Protein AF-A0A8H9CHM5-F1 (afdb_monomer)

InterPro domains:
  IPR001343 RTX calcium-binding nonapeptide repeat [PF00353] (275-309)
  IPR005046 Protein of unknown function DUF285 [PF03382] (91-195)
  IPR011049 Serralysin-like metalloprotease, C-terminal [G3DSA:2.150.10.10] (163-311)
  IPR011049 Serralysin-like metalloprotease, C-terminal [SSF51120] (199-310)
  IPR011889 Bacterial surface protein 26-residue repeat [TIGR02167] (114-135)
  IPR011889 Bacterial surface protein 26-residue repeat [TIGR02167] (142-159)
  IPR044048 Bacterial Ig-like domain 12 [PF19078] (7-71)

Solvent-accessible surface area (backbone atoms only — not comparable to full-atom values): 16077 Å² total; per-residue (Å²): 114,43,51,28,89,86,42,66,57,74,90,39,49,52,60,44,49,34,43,75,44,86,88,38,71,41,77,77,50,62,74,40,71,45,71,44,71,47,64,61,70,82,54,103,68,67,69,66,44,44,35,30,55,51,61,41,33,28,28,74,89,64,54,55,42,83,57,66,45,66,53,88,36,68,43,44,54,44,29,74,74,44,63,39,66,83,65,92,82,67,87,66,82,74,83,62,58,85,54,78,39,60,48,24,38,30,36,27,31,23,32,38,56,19,70,46,66,46,81,61,61,57,41,80,42,44,39,61,48,22,31,31,35,31,23,20,35,18,48,12,37,48,51,78,62,64,59,65,77,39,47,39,46,50,25,30,31,34,34,23,19,35,18,42,18,63,40,56,65,64,55,56,26,79,44,40,49,41,41,37,51,34,26,39,41,17,33,36,76,19,93,39,54,44,38,70,29,43,34,44,22,38,46,24,65,53,46,82,44,59,89,82,65,42,82,46,74,50,62,59,26,32,33,20,42,56,38,30,30,56,57,65,33,54,47,50,36,32,75,76,28,52,34,47,74,50,69,68,50,78,69,50,80,44,20,52,71,52,42,79,44,62,44,76,50,74,50,67,76,62,65,38,32,40,33,26,49,20,30,50,21,36,39,32,38,22,61,28,52,23,38,42,34,40,64,50,62,71,53,44,78,41,52,80,34,62,70,58,45,75,109

Sequence (311 aa):
KAIKDGSFTVADIDIINGTINAGSLTKINETQYTIKVTPNLGGKHSNVAITVAAGAFADIVGNVNTVLAKNETRINRLGELFDLYWDKYQYDNTDITMWDVSHVTDASHAFHNSNRSLEQDIGSWDVSNVTNMSSMFKRSYFTNIDLSSWQVGKVTNMFEMFDWVTMINQNFGSWDISSLTNASGMFVRTNSMSTANMDNTLRGWAKLDTTAGETAIQSNVEWGIEDYSDATARQYLIDTYNWTISDSNFDGSKTIQGTAISNTFATTGTKTTLHGLGGNDTLIGGTTDDILVGGAGNDTLIGEGGRDTFD

Secondary structure (DSSP, 8-state):
-PBPTTS--GGGEEEESEEEPTT--EEEETTEEE--EEESS-SS----EEEE-TTS-BBTTSPBP-S-EE--EE-TTHHHHTT-S--TT-------TT---TTEEE-TTTTTT--S-B-S--TT---TT--B-TTTTTT--B-----TT---TT--B-TTTTTT-SS-----TTS--TT--EETTTTTT-----HHHHHHHHHHHTS--TTTT---PPSS-EEE---BS-HHHHHHHHHHH--EEE-S-B--SSEEEEESS--EEE--SS--EEEEEBSS-EEE--SS--EEE--BS--EEE--SSS-EE-

Structure (mmCIF, N/CA/C/O backbone):
data_AF-A0A8H9CHM5-F1
#
_entry.id   AF-A0A8H9CHM5-F1
#
loop_
_atom_site.group_PDB
_atom_site.id
_atom_site.type_symbol
_atom_site.label_atom_id
_atom_site.label_alt_id
_atom_site.label_comp_id
_atom_site.label_asym_id
_atom_site.label_entity_id
_atom_site.label_seq_id
_atom_site.pdbx_PDB_ins_code
_atom_site.Cartn_x
_atom_site.Cartn_y
_atom_site.Cartn_z
_atom_site.occupancy
_atom_site.B_iso_or_equiv
_atom_site.auth_seq_id
_atom_site.auth_comp_id
_atom_site.auth_asym_id
_atom_site.auth_atom_id
_atom_site.pdbx_PDB_model_num
ATOM 1 N N . LYS A 1 1 ? 9.507 -21.252 -25.996 1.00 78.69 1 LYS A N 1
ATOM 2 C CA . LYS A 1 1 ? 9.631 -22.176 -27.154 1.00 78.69 1 LYS A CA 1
ATOM 3 C C . LYS A 1 1 ? 10.702 -21.635 -28.088 1.00 78.69 1 LYS A C 1
ATOM 5 O O . LYS A 1 1 ? 10.957 -20.440 -28.012 1.00 78.69 1 LYS A O 1
ATOM 10 N N . ALA A 1 2 ? 11.316 -22.486 -28.913 1.00 84.50 2 ALA A N 1
ATOM 11 C CA . ALA A 1 2 ? 12.286 -22.046 -29.911 1.00 84.50 2 ALA A CA 1
ATOM 12 C C . ALA A 1 2 ? 11.675 -20.958 -30.807 1.00 84.50 2 ALA A C 1
ATOM 14 O O . ALA A 1 2 ? 10.595 -21.186 -31.360 1.00 84.50 2 ALA A O 1
ATOM 15 N N . ILE A 1 3 ? 12.325 -19.796 -30.908 1.00 85.19 3 ILE A N 1
ATOM 16 C CA . ILE A 1 3 ? 11.881 -18.710 -31.790 1.00 85.19 3 ILE A CA 1
ATOM 17 C C . ILE A 1 3 ? 12.170 -19.112 -33.235 1.00 85.19 3 ILE A C 1
ATOM 19 O O . ILE A 1 3 ? 13.237 -19.646 -33.543 1.00 85.19 3 ILE A O 1
ATOM 23 N N . LYS A 1 4 ? 11.211 -18.862 -34.123 1.00 85.38 4 LYS A N 1
ATOM 24 C CA . LYS A 1 4 ? 11.373 -19.063 -35.558 1.00 85.38 4 LYS A CA 1
ATOM 25 C C . LYS A 1 4 ? 12.490 -18.156 -36.068 1.00 85.38 4 LYS A C 1
ATOM 27 O O . LYS A 1 4 ? 12.433 -16.939 -35.902 1.00 85.38 4 LYS A O 1
ATOM 32 N N . ASP A 1 5 ? 13.504 -18.745 -36.696 1.00 78.06 5 ASP A N 1
ATOM 33 C CA . ASP A 1 5 ? 14.652 -17.982 -37.185 1.00 78.06 5 ASP A CA 1
ATOM 34 C C . ASP A 1 5 ? 14.207 -16.813 -38.082 1.00 78.06 5 ASP A C 1
ATOM 36 O O . ASP A 1 5 ? 13.440 -16.986 -39.031 1.00 78.06 5 ASP A O 1
ATOM 40 N N . GLY A 1 6 ? 14.673 -15.608 -37.733 1.00 75.38 6 GLY A N 1
ATOM 41 C CA . GLY A 1 6 ? 14.363 -14.353 -38.422 1.00 75.38 6 GLY A CA 1
ATOM 42 C C . GLY A 1 6 ? 13.107 -13.613 -37.948 1.00 75.38 6 GLY A C 1
ATOM 43 O O . GLY A 1 6 ? 12.923 -12.473 -38.360 1.00 75.38 6 GLY A O 1
ATOM 44 N N . SER A 1 7 ? 12.265 -14.194 -37.081 1.00 83.81 7 SER A N 1
ATOM 45 C CA . SER A 1 7 ? 11.049 -13.516 -36.596 1.00 83.81 7 SER A CA 1
ATOM 46 C C . SER A 1 7 ? 11.266 -12.605 -35.386 1.00 83.81 7 SER A C 1
ATOM 48 O O . SER A 1 7 ? 10.287 -12.092 -34.876 1.00 83.81 7 SER A O 1
ATOM 50 N N . PHE A 1 8 ? 12.485 -12.499 -34.854 1.00 89.50 8 PHE A N 1
ATOM 51 C CA . PHE A 1 8 ? 12.792 -11.657 -33.696 1.00 89.50 8 PHE A CA 1
ATOM 52 C C . PHE A 1 8 ? 14.065 -10.862 -33.963 1.00 89.50 8 PHE A C 1
ATOM 54 O O . PHE A 1 8 ? 15.117 -11.426 -34.283 1.00 89.50 8 PHE A O 1
ATOM 61 N N . THR A 1 9 ? 13.954 -9.549 -33.849 1.00 89.44 9 THR A N 1
ATOM 62 C CA . THR A 1 9 ? 14.957 -8.558 -34.214 1.00 89.44 9 THR A CA 1
ATOM 63 C C . THR A 1 9 ? 15.026 -7.462 -33.154 1.00 89.44 9 THR A C 1
ATOM 65 O O . THR A 1 9 ? 14.242 -7.416 -32.213 1.00 89.44 9 THR A O 1
ATOM 68 N N . VAL A 1 10 ? 15.977 -6.538 -33.302 1.00 89.88 10 VAL A N 1
ATOM 69 C CA . VAL A 1 10 ? 16.086 -5.383 -32.400 1.00 89.88 10 VAL A CA 1
ATOM 70 C C . VAL A 1 10 ? 14.873 -4.449 -32.479 1.00 89.88 10 VAL A C 1
ATOM 72 O O . VAL A 1 10 ? 14.586 -3.767 -31.506 1.00 89.88 10 VAL A O 1
ATOM 75 N N . ALA A 1 11 ? 14.158 -4.431 -33.611 1.00 89.44 11 ALA A N 1
ATOM 76 C CA . ALA A 1 11 ? 12.957 -3.614 -33.787 1.00 89.44 11 ALA A CA 1
ATOM 77 C C . ALA A 1 11 ? 11.769 -4.118 -32.951 1.00 89.44 11 ALA A C 1
ATOM 79 O O . ALA A 1 11 ? 10.796 -3.395 -32.781 1.00 89.44 11 ALA A O 1
ATOM 80 N N . ASP A 1 12 ? 11.872 -5.338 -32.424 1.00 90.75 12 ASP A N 1
ATOM 81 C CA . ASP A 1 12 ? 10.857 -5.973 -31.589 1.00 90.75 12 ASP A CA 1
ATOM 82 C C . ASP A 1 12 ? 11.094 -5.727 -30.086 1.00 90.75 12 ASP A C 1
ATOM 84 O O . ASP A 1 12 ? 10.405 -6.305 -29.242 1.00 90.75 12 ASP A O 1
ATOM 88 N N . ILE A 1 13 ? 12.104 -4.915 -29.747 1.00 92.12 13 ILE A N 1
ATOM 89 C CA . ILE A 1 13 ? 12.517 -4.605 -28.379 1.00 92.12 13 ILE A CA 1
ATOM 90 C C . ILE A 1 13 ? 12.395 -3.098 -28.149 1.00 92.12 13 ILE A C 1
ATOM 92 O O . ILE A 1 13 ? 13.173 -2.317 -28.700 1.00 92.12 13 ILE A O 1
ATOM 96 N N . ASP A 1 14 ? 11.489 -2.704 -27.260 1.00 90.50 14 ASP A N 1
ATOM 97 C CA . ASP A 1 14 ? 11.389 -1.325 -26.791 1.00 90.50 14 ASP A CA 1
ATOM 98 C C . ASP A 1 14 ? 12.248 -1.130 -25.539 1.00 90.50 14 ASP A C 1
ATOM 100 O O . ASP A 1 14 ? 12.283 -1.986 -24.646 1.00 90.50 14 ASP A O 1
ATOM 104 N N . ILE A 1 15 ? 12.928 0.016 -25.465 1.00 88.69 15 ILE A N 1
ATOM 105 C CA . ILE A 1 15 ? 13.744 0.414 -24.317 1.00 88.69 15 ILE A CA 1
ATOM 106 C C . ILE A 1 15 ? 13.317 1.794 -23.830 1.00 88.69 15 ILE A C 1
ATOM 108 O O . ILE A 1 15 ? 13.288 2.749 -24.606 1.00 88.69 15 ILE A O 1
ATOM 112 N N . ILE A 1 16 ? 13.082 1.913 -22.526 1.00 85.81 16 ILE A N 1
ATOM 113 C CA . ILE A 1 16 ? 12.948 3.195 -21.829 1.00 85.81 16 ILE A CA 1
ATOM 114 C C . ILE A 1 16 ? 14.211 3.419 -20.990 1.00 85.81 16 ILE A C 1
ATOM 116 O O . ILE A 1 16 ? 14.789 2.478 -20.440 1.00 85.81 16 ILE A O 1
ATOM 120 N N . ASN A 1 17 ? 14.664 4.676 -20.921 1.00 81.00 17 ASN A N 1
ATOM 121 C CA . ASN A 1 17 ? 15.856 5.107 -20.179 1.00 81.00 17 ASN A CA 1
ATOM 122 C C . ASN A 1 17 ? 17.165 4.410 -20.595 1.00 81.00 17 ASN A C 1
ATOM 124 O O . ASN A 1 17 ? 18.134 4.375 -19.836 1.00 81.00 17 ASN A O 1
ATOM 128 N N . GLY A 1 18 ? 17.245 3.919 -21.834 1.00 86.56 18 GLY A N 1
ATOM 129 C CA . GLY A 1 18 ? 18.452 3.318 -22.392 1.00 86.56 18 GLY A CA 1
ATOM 130 C C . GLY A 1 18 ? 18.433 3.208 -23.914 1.00 86.56 18 GLY A C 1
ATOM 131 O O . GLY A 1 18 ? 17.422 3.450 -24.567 1.00 86.56 18 GLY A O 1
ATOM 132 N N . THR A 1 19 ? 19.575 2.832 -24.477 1.00 90.31 19 THR A N 1
ATOM 133 C CA . THR A 1 19 ? 19.770 2.595 -25.909 1.00 90.31 19 THR A CA 1
ATOM 134 C C . THR A 1 19 ? 20.376 1.216 -26.120 1.00 90.31 19 THR A C 1
ATOM 136 O O . THR A 1 19 ? 21.375 0.869 -25.484 1.00 90.31 19 THR A O 1
ATOM 139 N N . ILE A 1 20 ? 19.808 0.421 -27.029 1.00 92.75 20 ILE A N 1
ATOM 140 C CA . ILE A 1 20 ? 20.407 -0.861 -27.421 1.00 92.75 20 ILE A CA 1
ATOM 141 C C . ILE A 1 20 ? 21.714 -0.587 -28.166 1.00 92.75 20 ILE A C 1
ATOM 143 O O . ILE A 1 20 ? 21.739 0.124 -29.170 1.00 92.75 20 ILE A O 1
ATOM 147 N N . ASN A 1 21 ? 22.807 -1.191 -27.708 1.00 93.44 21 ASN A N 1
ATOM 148 C CA . ASN A 1 21 ? 24.096 -1.085 -28.378 1.00 93.44 21 ASN A CA 1
ATOM 149 C C . ASN A 1 21 ? 24.009 -1.787 -29.736 1.00 93.44 21 ASN A C 1
ATOM 151 O O . ASN A 1 21 ? 23.653 -2.970 -29.810 1.00 93.44 21 ASN A O 1
ATOM 155 N N . ALA A 1 22 ? 24.344 -1.068 -30.806 1.00 93.19 22 ALA A N 1
ATOM 156 C CA . ALA A 1 22 ? 24.264 -1.584 -32.168 1.00 93.19 22 ALA A CA 1
ATOM 157 C C . ALA A 1 22 ? 25.031 -2.913 -32.314 1.00 93.19 22 ALA A C 1
ATOM 159 O O . ALA A 1 22 ? 26.157 -3.053 -31.835 1.00 93.19 22 ALA A O 1
ATOM 160 N N . GLY A 1 23 ? 24.399 -3.904 -32.951 1.00 92.44 23 GLY A N 1
ATOM 161 C CA . GLY A 1 23 ? 24.979 -5.237 -33.159 1.00 92.44 23 GLY A CA 1
ATOM 162 C C . GLY A 1 23 ? 25.105 -6.108 -31.901 1.00 92.44 23 GLY A C 1
ATOM 163 O O . GLY A 1 23 ? 25.714 -7.169 -31.970 1.00 92.44 23 GLY A O 1
ATOM 164 N N . SER A 1 24 ? 24.552 -5.695 -30.753 1.00 94.75 24 SER A N 1
ATOM 165 C CA . SER A 1 24 ? 24.666 -6.466 -29.505 1.00 94.75 24 SER A CA 1
ATOM 166 C C . SER A 1 24 ? 23.674 -7.624 -29.371 1.00 94.75 24 SER A C 1
ATOM 168 O O . SER A 1 24 ? 23.881 -8.489 -28.517 1.00 94.75 24 SER A O 1
ATOM 170 N N . LEU A 1 25 ? 22.624 -7.662 -30.201 1.00 93.56 25 LEU A N 1
ATOM 171 C CA . LEU A 1 25 ? 21.650 -8.750 -30.207 1.00 93.56 25 LEU A CA 1
ATOM 172 C C . LEU A 1 25 ? 22.328 -10.057 -30.630 1.00 93.56 25 LEU A C 1
ATOM 174 O O . LEU A 1 25 ? 22.701 -10.236 -31.786 1.00 93.56 25 LEU A O 1
ATOM 178 N N . THR A 1 26 ? 22.466 -10.974 -29.680 1.00 92.56 26 THR A N 1
ATOM 179 C CA . THR A 1 26 ? 23.094 -12.283 -29.872 1.00 92.56 26 THR A CA 1
ATOM 180 C C . THR A 1 26 ? 22.102 -13.382 -29.520 1.00 92.56 26 THR A C 1
ATOM 182 O O . THR A 1 26 ? 21.553 -13.387 -28.419 1.00 92.56 26 THR A O 1
ATOM 185 N N . LYS A 1 27 ? 21.891 -14.339 -30.431 1.00 91.00 27 LYS A N 1
ATOM 186 C CA . LYS A 1 27 ? 21.184 -15.593 -30.129 1.00 91.00 27 LYS A CA 1
ATOM 187 C C . LYS A 1 27 ? 22.138 -16.508 -29.356 1.00 91.00 27 LYS A C 1
ATOM 189 O O . LYS A 1 27 ? 23.132 -16.956 -29.920 1.00 91.00 27 LYS A O 1
ATOM 194 N N . ILE A 1 28 ? 21.851 -16.775 -28.083 1.00 91.31 28 ILE A N 1
ATOM 195 C CA . ILE A 1 28 ? 22.635 -17.709 -27.255 1.00 91.31 28 ILE A CA 1
ATOM 196 C C . ILE A 1 28 ? 22.233 -19.150 -27.574 1.00 91.31 28 ILE A C 1
ATOM 198 O O . ILE A 1 28 ? 23.079 -20.024 -27.733 1.00 91.31 28 ILE A O 1
ATOM 202 N N . ASN A 1 29 ? 20.926 -19.388 -27.682 1.00 88.56 29 ASN A N 1
ATOM 203 C CA . ASN A 1 29 ? 20.327 -20.646 -28.115 1.00 88.56 29 ASN A CA 1
ATOM 204 C C . ASN A 1 29 ? 18.921 -20.373 -28.681 1.00 88.56 29 ASN A C 1
ATOM 206 O O . ASN A 1 29 ? 18.499 -19.225 -28.794 1.00 88.56 29 ASN A O 1
ATOM 210 N N . GLU A 1 30 ? 18.176 -21.416 -29.043 1.00 82.88 30 GLU A N 1
ATOM 211 C CA . GLU A 1 30 ? 16.836 -21.296 -29.641 1.00 82.88 30 GLU A CA 1
ATOM 212 C C . GLU A 1 30 ? 15.803 -20.557 -28.773 1.00 82.88 30 GLU A C 1
ATOM 214 O O . GLU A 1 30 ? 14.813 -20.047 -29.292 1.00 82.88 30 GLU A O 1
ATOM 219 N N . THR A 1 31 ? 16.026 -20.484 -27.462 1.00 84.38 31 THR A N 1
ATOM 220 C CA . THR A 1 31 ? 15.095 -19.904 -26.483 1.00 84.38 31 THR A CA 1
ATOM 221 C C . THR A 1 31 ? 15.632 -18.667 -25.772 1.00 84.38 31 THR A C 1
ATOM 223 O O . THR A 1 31 ? 14.907 -18.069 -24.982 1.00 84.38 31 THR A O 1
ATOM 226 N N . GLN A 1 32 ? 16.881 -18.277 -26.033 1.00 88.31 32 GLN A N 1
ATOM 227 C CA . GLN A 1 32 ? 17.556 -17.224 -25.288 1.00 88.31 32 GLN A CA 1
ATOM 228 C C . GLN A 1 32 ? 18.339 -16.304 -26.219 1.00 88.31 32 GLN A C 1
ATOM 230 O O . GLN A 1 32 ? 19.212 -16.736 -26.975 1.00 88.31 32 GLN A O 1
ATOM 235 N N . TYR A 1 33 ? 18.048 -15.015 -26.095 1.00 90.00 33 TYR A N 1
ATOM 236 C CA . TYR A 1 33 ? 18.717 -13.925 -26.788 1.00 90.00 33 TYR A CA 1
ATOM 237 C C . TYR A 1 33 ? 19.260 -12.954 -25.743 1.00 90.00 33 TYR A C 1
ATOM 239 O O . TYR A 1 33 ? 18.692 -12.810 -24.661 1.00 90.00 33 TYR A O 1
ATOM 247 N N . THR A 1 34 ? 20.364 -12.290 -26.057 1.00 92.06 34 THR A N 1
ATOM 248 C CA . THR A 1 34 ? 20.962 -11.258 -25.205 1.00 92.06 34 THR A CA 1
ATOM 249 C C . THR A 1 34 ? 21.155 -9.986 -26.003 1.00 92.06 34 THR A C 1
ATOM 251 O O . THR A 1 34 ? 21.543 -10.057 -27.166 1.00 92.06 34 THR A O 1
ATOM 254 N N . ILE A 1 35 ? 20.964 -8.838 -25.363 1.00 93.12 35 ILE A N 1
ATOM 255 C CA . ILE A 1 35 ? 21.329 -7.515 -25.876 1.00 93.12 35 ILE A CA 1
ATOM 256 C C . ILE A 1 35 ? 22.249 -6.827 -24.868 1.00 93.12 35 ILE A C 1
ATOM 258 O O . ILE A 1 35 ? 22.264 -7.180 -23.689 1.00 93.12 35 ILE A O 1
ATOM 262 N N . LYS A 1 36 ? 23.005 -5.827 -25.317 1.00 91.69 36 LYS A N 1
ATOM 263 C CA . LYS A 1 36 ? 23.688 -4.882 -24.427 1.00 91.69 36 LYS A CA 1
ATOM 264 C C . LYS A 1 36 ? 22.960 -3.552 -24.517 1.00 91.69 36 LYS A C 1
ATOM 266 O O . LYS A 1 36 ? 22.745 -3.059 -25.621 1.00 91.69 36 LYS A O 1
ATOM 271 N N . VAL A 1 37 ? 22.609 -2.976 -23.375 1.00 88.94 37 VAL A N 1
ATOM 272 C CA . VAL A 1 37 ? 21.934 -1.678 -23.298 1.00 88.94 37 VAL A CA 1
ATOM 273 C C . VAL A 1 37 ? 22.834 -0.699 -22.563 1.00 88.94 37 VAL A C 1
ATOM 275 O O . VAL A 1 37 ? 23.425 -1.049 -21.542 1.00 88.94 37 VAL A O 1
ATOM 278 N N . THR A 1 38 ? 22.944 0.514 -23.094 1.00 87.31 38 THR A N 1
ATOM 279 C CA . THR A 1 38 ? 23.565 1.648 -22.407 1.00 87.31 38 THR A CA 1
ATOM 280 C C . THR A 1 38 ? 22.456 2.507 -21.805 1.00 87.31 38 THR A C 1
ATOM 282 O O . THR A 1 38 ? 21.594 2.951 -22.562 1.00 87.31 38 THR A O 1
ATOM 285 N N . PRO A 1 39 ? 22.422 2.738 -20.484 1.00 82.38 39 PRO A N 1
ATOM 286 C CA . PRO A 1 39 ? 21.427 3.621 -19.882 1.00 82.38 39 PRO A CA 1
ATOM 287 C C . PRO A 1 39 ? 21.593 5.084 -20.331 1.00 82.38 39 PRO A C 1
ATOM 289 O O . PRO A 1 39 ? 22.715 5.556 -20.505 1.00 82.38 39 PRO A O 1
ATOM 292 N N . ASN A 1 40 ? 20.480 5.804 -20.501 1.00 76.56 40 ASN A N 1
ATOM 293 C CA . ASN A 1 40 ? 20.445 7.160 -21.069 1.00 76.56 40 ASN A CA 1
ATOM 294 C C . ASN A 1 40 ? 20.256 8.278 -20.026 1.00 76.56 40 ASN A C 1
ATOM 296 O O . ASN A 1 40 ? 20.468 9.439 -20.363 1.00 76.56 40 ASN A O 1
ATOM 300 N N . LEU A 1 41 ? 19.892 7.969 -18.774 1.00 67.31 41 LEU A N 1
ATOM 301 C CA . LEU A 1 41 ? 19.676 8.979 -17.719 1.00 67.31 41 LEU A CA 1
ATOM 302 C C . LEU A 1 41 ? 20.971 9.501 -17.059 1.00 67.31 41 LEU A C 1
ATOM 304 O O . LEU A 1 41 ? 20.916 10.209 -16.060 1.00 67.31 41 LEU A O 1
ATOM 308 N N . GLY A 1 42 ? 22.143 9.217 -17.635 1.00 50.09 42 GLY A N 1
ATOM 309 C CA . GLY A 1 42 ? 23.361 10.020 -17.441 1.00 50.09 42 GLY A CA 1
ATOM 310 C C . GLY A 1 42 ? 24.020 10.023 -16.050 1.00 50.09 42 GLY A C 1
ATOM 311 O O . GLY A 1 42 ? 25.055 10.669 -15.898 1.00 50.09 42 GLY A O 1
ATOM 312 N N . GLY A 1 43 ? 23.485 9.314 -15.054 1.00 54.22 43 GLY A N 1
ATOM 313 C CA . GLY A 1 43 ? 24.111 9.118 -13.739 1.00 54.22 43 GLY A CA 1
ATOM 314 C C . GLY A 1 43 ? 24.919 7.817 -13.639 1.00 54.22 43 GLY A C 1
ATOM 315 O O . GLY A 1 43 ? 24.853 6.959 -14.518 1.00 54.22 43 GLY A O 1
ATOM 316 N N . LYS A 1 44 ? 25.647 7.616 -12.527 1.00 51.56 44 LYS A N 1
ATOM 317 C CA . LYS A 1 44 ? 26.255 6.306 -12.189 1.00 51.56 44 LYS A CA 1
ATOM 318 C C . LYS A 1 44 ? 25.204 5.200 -12.004 1.00 51.56 44 LYS A C 1
ATOM 320 O O . LYS A 1 44 ? 25.533 4.017 -12.085 1.00 51.56 44 LYS A O 1
ATOM 325 N N . HIS A 1 45 ? 23.949 5.589 -11.782 1.00 58.69 45 HIS A N 1
ATOM 326 C CA . HIS A 1 45 ? 22.821 4.710 -11.518 1.00 58.69 45 HIS A CA 1
ATOM 327 C C . HIS A 1 45 ? 21.660 5.105 -12.437 1.00 58.69 45 HIS A C 1
ATOM 329 O O . HIS A 1 45 ? 21.281 6.271 -12.522 1.00 58.69 45 HIS A O 1
ATOM 335 N N . SER A 1 46 ? 21.123 4.147 -13.183 1.00 65.81 46 SER A N 1
ATOM 336 C CA . SER A 1 46 ? 19.977 4.332 -14.075 1.00 65.81 46 SER A CA 1
ATOM 337 C C . SER A 1 46 ? 19.232 3.010 -14.164 1.00 65.81 46 SER A C 1
ATOM 339 O O . SER A 1 46 ? 19.862 1.955 -14.266 1.00 65.81 46 SER A O 1
ATOM 341 N N . ASN A 1 47 ? 17.906 3.055 -14.140 1.00 76.62 47 ASN A N 1
ATOM 342 C CA . ASN A 1 47 ? 17.080 1.903 -14.463 1.00 76.62 47 ASN A CA 1
ATOM 343 C C . ASN A 1 47 ? 16.798 1.873 -15.969 1.00 76.62 47 ASN A C 1
ATOM 345 O O . ASN A 1 47 ? 16.629 2.906 -16.610 1.00 76.62 47 ASN A O 1
ATOM 349 N N . VAL A 1 48 ? 16.774 0.671 -16.535 1.00 80.75 48 VAL A N 1
ATOM 350 C CA . VAL A 1 48 ? 16.420 0.434 -17.934 1.00 80.75 48 VAL A CA 1
ATOM 351 C C . VAL A 1 48 ? 15.216 -0.486 -17.927 1.00 80.75 48 VAL A C 1
ATOM 353 O O . VAL A 1 48 ? 15.281 -1.589 -17.380 1.00 80.75 48 VAL A O 1
ATOM 356 N N . ALA A 1 49 ? 14.140 -0.041 -18.556 1.00 84.06 49 ALA A N 1
ATOM 357 C CA . ALA A 1 49 ? 12.996 -0.885 -18.832 1.00 84.06 49 ALA A CA 1
ATOM 358 C C . ALA A 1 49 ? 13.124 -1.444 -20.249 1.00 84.06 49 ALA A C 1
ATOM 360 O O . ALA A 1 49 ? 13.390 -0.713 -21.202 1.00 84.06 49 ALA A O 1
ATOM 361 N N . ILE A 1 50 ? 12.983 -2.760 -20.361 1.00 87.88 50 ILE A N 1
ATOM 362 C CA . ILE A 1 50 ? 13.091 -3.527 -21.598 1.00 87.88 50 ILE A CA 1
ATOM 363 C C . ILE A 1 50 ? 11.764 -4.236 -21.792 1.00 87.88 50 ILE A C 1
ATOM 365 O O . ILE A 1 50 ? 11.337 -5.001 -20.920 1.00 87.88 50 ILE A O 1
ATOM 369 N N . THR A 1 51 ? 11.130 -4.022 -22.939 1.00 90.25 51 THR A N 1
ATOM 370 C CA . THR A 1 51 ? 9.896 -4.727 -23.278 1.00 90.25 51 THR A CA 1
ATOM 371 C C . THR A 1 51 ? 9.956 -5.361 -24.653 1.00 90.25 51 THR A C 1
ATOM 373 O O . THR A 1 51 ? 10.691 -4.921 -25.532 1.00 90.25 51 THR A O 1
ATOM 376 N N . VAL A 1 52 ? 9.185 -6.432 -24.812 1.00 90.69 52 VAL A N 1
ATOM 377 C CA . VAL A 1 52 ? 8.929 -7.087 -26.092 1.00 90.69 52 VAL A CA 1
ATOM 378 C C . VAL A 1 52 ? 7.420 -7.171 -26.249 1.00 90.69 52 VAL A C 1
ATOM 380 O O . VAL A 1 52 ? 6.746 -7.830 -25.450 1.00 90.69 52 VAL A O 1
ATOM 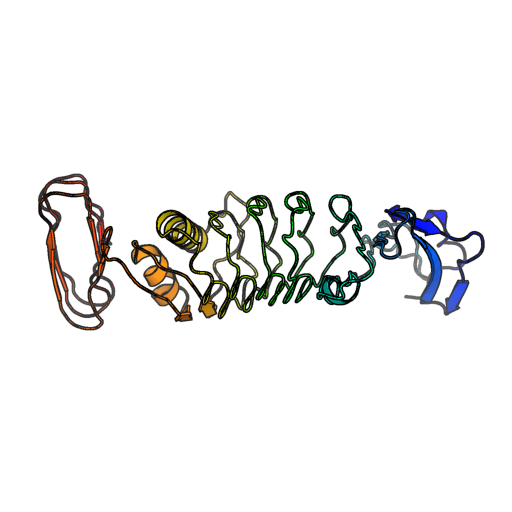383 N N . ALA A 1 53 ? 6.885 -6.477 -27.251 1.00 89.88 53 ALA A N 1
ATOM 384 C CA . ALA A 1 53 ? 5.449 -6.382 -27.480 1.00 89.88 53 ALA A CA 1
ATOM 385 C C . ALA A 1 53 ? 4.813 -7.754 -27.772 1.00 89.88 53 ALA A C 1
ATOM 387 O O . ALA A 1 53 ? 5.456 -8.676 -28.278 1.00 89.88 53 ALA A O 1
ATOM 388 N N . ALA A 1 54 ? 3.520 -7.902 -27.478 1.00 90.31 54 ALA A N 1
ATOM 389 C CA . ALA A 1 54 ? 2.765 -9.062 -27.946 1.00 90.31 54 ALA A CA 1
ATOM 390 C C . ALA A 1 54 ? 2.768 -9.105 -29.487 1.00 90.31 54 ALA A C 1
ATOM 392 O O . ALA A 1 54 ? 2.624 -8.075 -30.140 1.00 90.31 54 ALA A O 1
ATOM 393 N N . GLY A 1 55 ? 2.933 -10.291 -30.072 1.00 90.50 55 GLY A N 1
ATOM 394 C CA . GLY A 1 55 ? 3.015 -10.488 -31.521 1.00 90.50 55 GLY A CA 1
ATOM 395 C C . GLY A 1 55 ? 4.387 -10.206 -32.142 1.00 90.50 55 GLY A C 1
ATOM 396 O O . GLY A 1 55 ? 4.537 -10.398 -33.345 1.00 90.50 55 GLY A O 1
ATOM 397 N N . ALA A 1 56 ? 5.374 -9.796 -31.342 1.00 90.81 56 ALA A N 1
ATOM 398 C CA . ALA A 1 56 ? 6.747 -9.516 -31.756 1.00 90.81 56 ALA A CA 1
ATOM 399 C C . ALA A 1 56 ? 7.463 -10.698 -32.426 1.0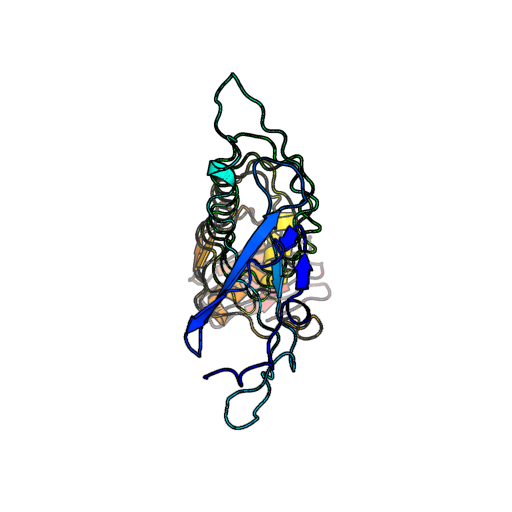0 90.81 56 ALA A C 1
ATOM 401 O O . ALA A 1 56 ? 8.293 -10.497 -33.301 1.00 90.81 56 ALA A O 1
ATOM 402 N N . PHE A 1 57 ? 7.188 -11.936 -32.011 1.00 89.50 57 PHE A N 1
ATOM 403 C CA . PHE A 1 57 ? 7.852 -13.113 -32.567 1.00 89.50 57 PHE A CA 1
ATOM 404 C C . PHE A 1 57 ? 6.954 -14.349 -32.551 1.00 89.50 57 PHE A C 1
ATOM 406 O O . PHE A 1 57 ? 5.983 -14.429 -31.799 1.00 89.50 57 PHE A O 1
ATOM 413 N N . ALA A 1 58 ? 7.307 -15.348 -33.364 1.00 90.88 58 ALA A N 1
ATOM 414 C CA . ALA A 1 58 ? 6.624 -16.637 -33.409 1.00 90.88 58 ALA A CA 1
ATOM 415 C C . ALA A 1 58 ? 7.554 -17.789 -33.013 1.00 90.88 58 ALA A C 1
ATOM 417 O O . ALA A 1 58 ? 8.761 -17.743 -33.247 1.00 90.88 58 ALA A O 1
ATOM 418 N N . ASP A 1 59 ? 6.990 -18.848 -32.432 1.00 91.31 59 ASP A N 1
ATOM 419 C CA . ASP A 1 59 ? 7.700 -20.111 -32.245 1.00 91.31 59 ASP A CA 1
ATOM 420 C C . ASP A 1 59 ? 7.906 -20.856 -33.581 1.00 91.31 59 ASP A C 1
ATOM 422 O O . ASP A 1 59 ? 7.324 -20.501 -34.610 1.00 91.31 59 ASP A O 1
ATOM 426 N N . ILE A 1 60 ? 8.717 -21.919 -33.578 1.00 89.75 60 ILE A N 1
ATOM 427 C CA . ILE A 1 60 ? 9.004 -22.727 -34.782 1.00 89.75 60 ILE A CA 1
ATOM 428 C C . ILE A 1 60 ? 7.750 -23.339 -35.444 1.00 89.75 60 ILE A C 1
ATOM 430 O O . ILE A 1 60 ? 7.784 -23.689 -36.622 1.00 89.75 60 ILE A O 1
ATOM 434 N N . VAL A 1 61 ? 6.640 -23.445 -34.707 1.00 91.94 61 VAL A N 1
ATOM 435 C CA . VAL A 1 61 ? 5.345 -23.970 -35.175 1.00 91.94 61 VAL A CA 1
ATOM 436 C C . VAL A 1 61 ? 4.438 -22.839 -35.698 1.00 91.94 61 VAL A C 1
ATOM 438 O O . VAL A 1 61 ? 3.404 -23.106 -36.303 1.00 91.94 61 VAL A O 1
ATOM 441 N N . GLY A 1 62 ? 4.835 -21.575 -35.534 1.00 89.12 62 GLY A N 1
ATOM 442 C CA . GLY A 1 62 ? 4.112 -20.393 -36.002 1.00 89.12 62 GLY A CA 1
ATOM 443 C C . GLY A 1 62 ? 3.199 -19.743 -34.961 1.00 89.12 62 GLY A C 1
ATOM 444 O O . GLY A 1 62 ? 2.448 -18.838 -35.318 1.00 89.12 62 GLY A O 1
ATOM 445 N N . ASN A 1 63 ? 3.249 -20.155 -33.690 1.00 91.44 63 ASN A N 1
ATOM 446 C CA . ASN A 1 63 ? 2.469 -19.495 -32.640 1.00 91.44 63 ASN A CA 1
ATOM 447 C C . ASN A 1 63 ? 3.169 -18.209 -32.203 1.00 91.44 63 ASN A C 1
ATOM 449 O O . ASN A 1 63 ? 4.321 -18.256 -31.772 1.00 91.44 63 ASN A O 1
ATOM 453 N N . VAL A 1 64 ? 2.467 -17.082 -32.271 1.00 91.44 64 VAL A N 1
ATOM 454 C CA . VAL A 1 64 ? 2.983 -15.783 -31.824 1.00 91.44 64 VAL A CA 1
ATOM 455 C C . VAL A 1 64 ? 3.036 -15.683 -30.299 1.00 91.44 64 VAL A C 1
ATOM 457 O O . VAL A 1 64 ? 2.226 -16.301 -29.604 1.00 91.44 64 VAL A O 1
ATOM 460 N N . ASN A 1 65 ? 3.963 -14.890 -29.758 1.00 91.38 65 ASN A N 1
ATOM 461 C CA . ASN A 1 65 ? 3.914 -14.524 -28.346 1.00 91.38 65 ASN A CA 1
ATOM 462 C C . ASN A 1 65 ? 2.656 -13.685 -28.086 1.00 91.38 65 ASN A C 1
ATOM 464 O O . ASN A 1 65 ? 2.423 -12.671 -28.734 1.00 91.38 65 ASN A O 1
ATOM 468 N N . THR A 1 66 ? 1.818 -14.103 -27.146 1.00 90.56 66 THR A N 1
ATOM 469 C CA . THR A 1 66 ? 0.512 -13.462 -26.913 1.00 90.56 66 THR A CA 1
ATOM 470 C C . THR A 1 66 ? 0.531 -12.436 -25.787 1.00 90.56 66 THR A C 1
ATOM 472 O O . THR A 1 66 ? -0.463 -11.752 -25.570 1.00 90.56 66 THR A O 1
ATOM 475 N N . VAL A 1 67 ? 1.641 -12.335 -25.056 1.00 87.56 67 VAL A N 1
ATOM 476 C CA . VAL A 1 67 ? 1.787 -11.462 -23.890 1.00 87.56 67 VAL A CA 1
ATOM 477 C C . VAL A 1 67 ? 3.000 -10.567 -24.100 1.00 87.56 67 VAL A C 1
ATOM 479 O O . VAL A 1 67 ? 4.028 -11.016 -24.617 1.00 87.56 67 VAL A O 1
ATOM 482 N N . LEU A 1 68 ? 2.861 -9.304 -23.700 1.00 86.94 68 LEU A N 1
ATOM 483 C CA . LEU A 1 68 ? 3.971 -8.368 -23.608 1.00 86.94 68 LEU A CA 1
ATOM 484 C C . LEU A 1 68 ? 4.943 -8.866 -22.529 1.00 86.94 68 LEU A C 1
ATOM 486 O O . LEU A 1 68 ? 4.548 -9.069 -21.381 1.00 86.94 68 LEU A O 1
ATOM 490 N N . ALA A 1 69 ? 6.205 -9.075 -22.894 1.00 86.69 69 ALA A N 1
ATOM 491 C CA . ALA A 1 69 ? 7.250 -9.450 -21.949 1.00 86.69 69 ALA A CA 1
ATOM 492 C C . ALA A 1 69 ? 7.972 -8.195 -21.451 1.00 86.69 69 ALA A C 1
ATOM 494 O O . ALA A 1 69 ? 8.243 -7.283 -22.229 1.00 86.69 69 ALA A O 1
ATOM 495 N N . LYS A 1 70 ? 8.289 -8.158 -20.157 1.00 85.06 70 LYS A N 1
ATOM 496 C CA . LYS A 1 70 ? 9.029 -7.079 -19.490 1.00 85.06 70 LYS A CA 1
ATOM 497 C C . LYS A 1 70 ? 10.257 -7.677 -18.809 1.00 85.06 70 LYS A C 1
ATOM 499 O O . LYS A 1 70 ? 10.202 -8.829 -18.377 1.00 85.06 70 LYS A O 1
ATOM 504 N N . ASN A 1 71 ? 11.344 -6.919 -18.686 1.00 84.75 71 ASN A N 1
ATOM 505 C CA . ASN A 1 71 ? 12.416 -7.307 -17.775 1.00 84.75 71 ASN A CA 1
ATOM 506 C C . ASN A 1 71 ? 11.925 -7.266 -16.326 1.00 84.75 71 ASN A C 1
ATOM 508 O O . ASN A 1 71 ? 11.194 -6.363 -15.927 1.00 84.75 71 ASN A O 1
ATOM 512 N N . GLU A 1 72 ? 12.377 -8.229 -15.532 1.00 81.56 72 GLU A N 1
ATOM 513 C CA . GLU A 1 72 ? 12.188 -8.184 -14.091 1.00 81.56 72 GLU A CA 1
ATOM 514 C C . GLU A 1 72 ? 13.214 -7.220 -13.492 1.00 81.56 72 GLU A C 1
ATOM 516 O O . GLU A 1 72 ? 14.424 -7.432 -13.612 1.00 81.56 72 GLU A O 1
ATOM 521 N N . THR A 1 73 ? 12.731 -6.138 -12.880 1.00 84.69 73 THR A N 1
ATOM 522 C CA . THR A 1 73 ? 13.585 -5.146 -12.218 1.00 84.69 73 THR A CA 1
ATOM 523 C C . THR A 1 73 ? 13.356 -5.187 -10.714 1.00 84.69 73 THR A C 1
ATOM 525 O O . THR A 1 73 ? 12.220 -5.230 -10.244 1.00 84.69 73 THR A O 1
ATOM 528 N N . ARG A 1 74 ? 14.446 -5.144 -9.946 1.00 89.25 74 ARG A N 1
ATOM 529 C CA . ARG A 1 74 ? 14.416 -5.017 -8.486 1.00 89.25 74 ARG A CA 1
ATOM 530 C C . ARG A 1 74 ? 15.200 -3.771 -8.104 1.00 89.25 74 ARG A C 1
ATOM 532 O O . ARG A 1 74 ? 16.328 -3.597 -8.561 1.00 89.25 74 ARG A O 1
ATOM 539 N N . ILE A 1 75 ? 14.614 -2.921 -7.270 1.00 88.50 75 ILE A N 1
ATOM 540 C CA . ILE A 1 75 ? 15.279 -1.732 -6.709 1.00 88.50 75 ILE A CA 1
ATOM 541 C C . ILE A 1 75 ? 15.632 -1.952 -5.237 1.00 88.50 75 ILE A C 1
ATOM 543 O O . ILE A 1 75 ? 15.852 -1.014 -4.482 1.00 88.50 75 ILE A O 1
ATOM 547 N N . ASN A 1 76 ? 15.732 -3.211 -4.815 1.00 88.69 76 ASN A N 1
ATOM 548 C CA . ASN A 1 76 ? 15.856 -3.575 -3.411 1.00 88.69 76 ASN A CA 1
ATOM 549 C C . ASN A 1 76 ? 17.224 -3.289 -2.764 1.00 88.69 76 ASN A C 1
ATOM 551 O O . ASN A 1 76 ? 17.458 -3.586 -1.597 1.00 88.69 76 ASN A O 1
ATOM 555 N N . ARG A 1 77 ? 18.149 -2.722 -3.542 1.00 80.81 77 ARG A N 1
ATOM 556 C CA . ARG A 1 77 ? 19.486 -2.290 -3.112 1.00 80.81 77 ARG A CA 1
ATOM 557 C C . ARG A 1 77 ? 19.731 -0.811 -3.399 1.00 80.81 77 ARG A C 1
ATOM 559 O O . ARG A 1 77 ? 20.872 -0.363 -3.396 1.00 80.81 77 ARG A O 1
ATOM 566 N N . LEU A 1 78 ? 18.673 -0.056 -3.696 1.00 80.94 78 LEU A N 1
ATOM 567 C CA . LEU A 1 78 ? 18.779 1.324 -4.154 1.00 80.94 78 LEU A CA 1
ATOM 568 C C . LEU A 1 78 ? 19.555 2.208 -3.157 1.00 80.94 78 LEU A C 1
ATOM 570 O O . LEU A 1 78 ? 20.450 2.941 -3.566 1.00 80.94 78 LEU A O 1
ATOM 574 N N . GLY A 1 79 ? 19.325 2.046 -1.852 1.00 71.88 79 GLY A N 1
ATOM 575 C CA . GLY A 1 79 ? 20.044 2.783 -0.812 1.00 71.88 79 GLY A CA 1
ATOM 576 C C . GLY A 1 79 ? 21.533 2.441 -0.681 1.00 71.88 79 GLY A C 1
ATOM 577 O O . GLY A 1 79 ? 22.314 3.307 -0.296 1.00 71.88 79 GLY A O 1
ATOM 578 N N . GLU A 1 80 ? 21.950 1.221 -1.044 1.00 70.56 80 GLU A N 1
ATOM 579 C CA . GLU A 1 80 ? 23.374 0.843 -1.115 1.00 70.56 80 GLU A CA 1
ATOM 580 C C . GLU A 1 80 ? 24.064 1.468 -2.330 1.00 70.56 80 GLU A C 1
ATOM 582 O O . GLU A 1 80 ? 25.254 1.771 -2.292 1.00 70.56 80 GLU A O 1
ATOM 587 N N . LEU A 1 81 ? 23.319 1.624 -3.427 1.00 65.88 81 LEU A N 1
ATOM 588 C CA . LEU A 1 81 ? 23.841 2.154 -4.681 1.00 65.88 81 LEU A CA 1
ATOM 589 C C . LEU A 1 81 ? 24.056 3.667 -4.619 1.00 65.88 81 LEU A C 1
ATOM 591 O O . LEU A 1 81 ? 24.939 4.159 -5.306 1.00 65.88 81 LEU A O 1
ATOM 595 N N . PHE A 1 82 ? 23.301 4.387 -3.790 1.00 64.62 82 PHE A N 1
ATOM 596 C CA . PHE A 1 82 ? 23.323 5.850 -3.760 1.00 64.62 82 PHE A CA 1
ATOM 597 C C . PHE A 1 82 ? 24.202 6.501 -2.698 1.00 64.62 82 PHE A C 1
ATOM 599 O O . PHE A 1 82 ? 24.120 7.713 -2.530 1.00 64.62 82 PHE A O 1
ATOM 606 N N . ASP A 1 83 ? 25.031 5.734 -1.988 1.00 57.84 83 ASP A N 1
ATOM 607 C CA . ASP A 1 83 ? 25.831 6.245 -0.866 1.00 57.84 83 ASP A CA 1
ATOM 608 C C . ASP A 1 83 ? 24.999 7.177 0.041 1.00 57.84 83 ASP A C 1
ATOM 610 O O . ASP A 1 83 ? 25.424 8.246 0.476 1.00 57.84 83 ASP A O 1
ATOM 614 N N . LEU A 1 84 ? 23.748 6.775 0.320 1.00 55.75 84 LEU A N 1
ATOM 615 C CA . LEU A 1 84 ? 22.870 7.515 1.235 1.00 55.75 84 LEU A CA 1
ATOM 616 C C . LEU A 1 84 ? 23.433 7.496 2.671 1.00 55.75 84 LEU A C 1
ATOM 618 O O . LEU A 1 84 ? 22.938 8.225 3.525 1.00 55.75 84 LEU A O 1
ATOM 622 N N . TYR A 1 85 ? 24.496 6.715 2.905 1.00 54.88 85 TYR A N 1
ATOM 623 C CA . TYR A 1 85 ? 25.132 6.386 4.172 1.00 54.88 85 TYR A CA 1
ATOM 624 C C . TYR A 1 85 ? 26.369 7.252 4.487 1.00 54.88 85 TYR A C 1
ATOM 626 O O . TYR A 1 85 ? 27.490 6.786 4.389 1.00 54.88 85 TYR A O 1
ATOM 634 N N . TRP A 1 86 ? 26.166 8.479 4.981 1.00 46.59 86 TRP A N 1
ATOM 635 C CA . TRP A 1 86 ? 27.081 9.277 5.843 1.00 46.59 86 TRP A CA 1
ATOM 636 C C . TRP A 1 86 ? 28.592 9.424 5.493 1.00 46.59 86 TRP A C 1
ATOM 638 O O . TRP A 1 86 ? 29.304 10.094 6.247 1.00 46.59 86 TRP A O 1
ATOM 648 N N . ASP A 1 87 ? 29.147 8.915 4.392 1.00 51.03 87 ASP A N 1
ATOM 649 C CA . ASP A 1 87 ? 30.524 9.274 4.036 1.00 51.03 87 ASP A CA 1
ATOM 650 C C . ASP A 1 87 ? 30.577 10.757 3.632 1.00 51.03 87 ASP A C 1
ATOM 652 O O . ASP A 1 87 ? 29.974 11.231 2.672 1.00 51.03 87 ASP A O 1
ATOM 656 N N . LYS A 1 88 ? 31.337 11.498 4.434 1.00 49.59 88 LYS A N 1
ATOM 657 C CA . LYS A 1 88 ? 31.552 12.943 4.436 1.00 49.59 88 LYS A CA 1
ATOM 658 C C . LYS A 1 88 ? 32.137 13.521 3.131 1.00 49.59 88 LYS A C 1
ATOM 660 O O . LYS A 1 88 ? 32.322 14.740 3.077 1.00 49.59 88 LYS A O 1
ATOM 665 N N . TYR A 1 89 ? 32.459 12.728 2.104 1.00 53.62 89 TYR A N 1
ATOM 666 C CA . TYR A 1 89 ? 33.298 13.206 0.999 1.00 53.62 89 TYR A CA 1
ATOM 667 C C . TYR A 1 89 ? 32.809 13.010 -0.436 1.00 53.62 89 TYR A C 1
ATOM 669 O O . TYR A 1 89 ? 33.535 13.443 -1.332 1.00 53.62 89 TYR A O 1
ATOM 677 N N . GLN A 1 90 ? 31.605 12.503 -0.717 1.00 54.41 90 GLN A N 1
ATOM 678 C CA . GLN A 1 90 ? 31.065 12.601 -2.082 1.00 54.41 90 GLN A CA 1
ATOM 679 C C . GLN A 1 90 ? 29.537 12.516 -2.137 1.00 54.41 90 GLN A C 1
ATOM 681 O O . GLN A 1 90 ? 28.940 11.472 -1.928 1.00 54.41 90 GLN A O 1
ATOM 686 N N . TYR A 1 91 ? 28.911 13.647 -2.455 1.00 54.88 91 TYR A N 1
ATOM 687 C CA . TYR A 1 91 ? 27.466 13.764 -2.607 1.00 54.88 91 TYR A CA 1
ATOM 688 C C . TYR A 1 91 ? 27.035 13.217 -3.971 1.00 54.88 91 TYR A C 1
ATOM 690 O O . TYR A 1 91 ? 27.210 13.903 -4.982 1.00 54.88 91 TYR A O 1
ATOM 698 N N . ASP A 1 92 ? 26.451 12.020 -4.020 1.00 56.66 92 ASP A N 1
ATOM 699 C CA . ASP A 1 92 ? 25.728 11.584 -5.215 1.00 56.66 92 ASP A CA 1
ATOM 700 C C . ASP A 1 92 ? 24.290 12.125 -5.145 1.00 56.66 92 ASP A C 1
ATOM 702 O O . ASP A 1 92 ? 23.407 11.586 -4.479 1.00 56.66 92 ASP A O 1
ATOM 706 N N . ASN A 1 93 ? 24.057 13.279 -5.777 1.00 62.06 93 ASN A N 1
ATOM 707 C CA . ASN A 1 93 ? 22.725 13.877 -5.893 1.00 62.06 93 ASN A CA 1
ATOM 708 C C . ASN A 1 93 ? 21.986 13.321 -7.115 1.00 62.06 93 ASN A C 1
ATOM 710 O O . ASN A 1 93 ? 21.484 14.090 -7.934 1.00 62.06 93 ASN A O 1
ATOM 714 N N . THR A 1 94 ? 21.990 11.997 -7.280 1.00 71.88 94 THR A N 1
ATOM 715 C CA . THR A 1 94 ? 21.273 11.381 -8.395 1.00 71.88 94 THR A CA 1
ATOM 716 C C . THR A 1 94 ? 19.779 11.653 -8.241 1.00 71.88 94 THR A C 1
ATOM 718 O O . THR A 1 94 ? 19.171 11.303 -7.228 1.00 71.88 94 THR A O 1
ATOM 721 N N . ASP A 1 95 ? 19.209 12.290 -9.260 1.00 76.44 95 ASP A N 1
ATOM 722 C CA . ASP A 1 95 ? 17.774 12.507 -9.389 1.00 76.44 95 ASP A CA 1
ATOM 723 C C . ASP A 1 95 ? 17.089 11.197 -9.816 1.00 76.44 95 ASP A C 1
ATOM 725 O O . ASP A 1 95 ? 17.443 10.592 -10.834 1.00 76.44 95 ASP A O 1
ATOM 729 N N . ILE A 1 96 ? 16.133 10.746 -9.009 1.00 80.81 96 ILE A N 1
ATOM 730 C CA . ILE A 1 96 ? 15.345 9.527 -9.193 1.00 80.81 96 ILE A CA 1
ATOM 731 C C . ILE A 1 96 ? 13.866 9.818 -9.467 1.00 80.81 96 ILE A C 1
ATOM 733 O O . ILE A 1 96 ? 13.084 8.885 -9.649 1.00 80.81 96 ILE A O 1
ATOM 737 N N . THR A 1 97 ? 13.465 11.090 -9.530 1.00 81.69 97 THR A N 1
ATOM 738 C CA . THR A 1 97 ? 12.062 11.480 -9.759 1.00 81.69 97 THR A CA 1
ATOM 739 C C . THR A 1 97 ? 11.539 10.985 -11.113 1.00 81.69 97 THR A C 1
ATOM 741 O O . THR A 1 97 ? 10.385 10.591 -11.221 1.00 81.69 97 THR A O 1
ATOM 744 N N . MET A 1 98 ? 12.411 10.905 -12.127 1.00 78.75 98 MET A N 1
ATOM 745 C CA . MET A 1 98 ? 12.080 10.485 -13.501 1.00 78.75 98 MET A CA 1
ATOM 746 C C . MET A 1 98 ? 12.355 8.998 -13.793 1.00 78.75 98 MET A C 1
ATOM 748 O O . MET A 1 98 ? 12.391 8.579 -14.955 1.00 78.75 98 MET A O 1
ATOM 752 N N . TRP A 1 99 ? 12.608 8.186 -12.767 1.00 83.75 99 TRP A N 1
ATOM 753 C CA . TRP A 1 99 ? 12.855 6.758 -12.955 1.00 83.75 99 TRP A CA 1
ATOM 754 C C . TRP A 1 99 ? 11.581 6.013 -13.358 1.00 83.75 99 TRP A C 1
ATOM 756 O O . TRP A 1 99 ? 10.556 6.092 -12.690 1.00 83.75 99 TRP A O 1
ATOM 766 N N . ASP A 1 100 ? 11.670 5.207 -14.418 1.00 83.56 100 ASP A N 1
ATOM 767 C CA . ASP A 1 100 ? 10.574 4.320 -14.826 1.00 83.56 100 ASP A CA 1
ATOM 768 C C . ASP A 1 100 ? 10.548 3.033 -13.984 1.00 83.56 100 ASP A C 1
ATOM 770 O O . ASP A 1 100 ? 11.205 2.033 -14.294 1.00 83.56 100 ASP A O 1
ATOM 774 N N . VAL A 1 101 ? 9.795 3.060 -12.888 1.00 88.00 101 VAL A N 1
ATOM 775 C CA . VAL A 1 101 ? 9.634 1.900 -12.001 1.00 88.00 101 VAL A CA 1
ATOM 776 C C . VAL A 1 101 ? 8.426 1.023 -12.344 1.00 88.00 101 VAL A C 1
ATOM 778 O O . VAL A 1 101 ? 8.179 0.044 -11.642 1.00 88.00 101 VAL A O 1
ATOM 781 N N . SER A 1 102 ? 7.753 1.261 -13.478 1.00 87.50 102 SER A N 1
ATOM 782 C CA . SER A 1 102 ? 6.579 0.479 -13.910 1.00 87.50 102 SER A CA 1
ATOM 783 C C . SER A 1 102 ? 6.886 -0.998 -14.190 1.00 87.50 102 SER A C 1
ATOM 785 O O . SER A 1 102 ? 5.986 -1.814 -14.382 1.00 87.50 102 SER A O 1
ATOM 787 N N . HIS A 1 103 ? 8.164 -1.372 -14.214 1.00 84.31 103 HIS A N 1
ATOM 788 C CA . HIS A 1 103 ? 8.663 -2.733 -14.425 1.00 84.31 103 HIS A CA 1
ATOM 789 C C . HIS A 1 103 ? 9.212 -3.385 -13.148 1.00 84.31 103 HIS A C 1
ATOM 791 O O . HIS A 1 103 ? 9.679 -4.526 -13.185 1.00 84.31 103 HIS A O 1
ATOM 797 N N . VAL A 1 104 ? 9.207 -2.661 -12.028 1.00 90.75 104 VAL A N 1
ATOM 798 C CA . VAL A 1 104 ? 9.759 -3.138 -10.763 1.00 90.75 104 VAL A CA 1
ATOM 799 C C . VAL A 1 104 ? 8.785 -4.108 -10.109 1.00 90.75 104 VAL A C 1
ATOM 801 O O . VAL A 1 104 ? 7.616 -3.786 -9.921 1.00 90.75 104 VAL A O 1
ATOM 804 N N . THR A 1 105 ? 9.278 -5.288 -9.735 1.00 93.44 105 THR A N 1
ATOM 805 C CA . THR A 1 105 ? 8.513 -6.296 -8.979 1.00 93.44 105 THR A CA 1
ATOM 806 C C . THR A 1 105 ? 8.869 -6.292 -7.494 1.00 93.44 105 THR A C 1
ATOM 808 O O . THR A 1 105 ? 8.042 -6.630 -6.647 1.00 93.44 105 THR A O 1
ATOM 811 N N . ASP A 1 106 ? 10.085 -5.862 -7.155 1.00 95.75 106 ASP A N 1
ATOM 812 C CA . ASP A 1 106 ? 10.595 -5.847 -5.788 1.00 95.75 106 ASP A CA 1
ATOM 813 C C . ASP A 1 106 ? 11.262 -4.509 -5.449 1.00 95.75 106 ASP A C 1
ATOM 815 O O . ASP A 1 106 ? 12.318 -4.158 -5.990 1.00 95.75 106 ASP A O 1
ATOM 819 N N . ALA A 1 107 ? 10.634 -3.785 -4.527 1.00 96.25 107 ALA A N 1
ATOM 820 C CA . ALA A 1 107 ? 11.103 -2.531 -3.953 1.00 96.25 107 ALA A CA 1
ATOM 821 C C . ALA A 1 107 ? 11.501 -2.674 -2.471 1.00 96.25 107 ALA A C 1
ATOM 823 O O . ALA A 1 107 ? 11.714 -1.670 -1.787 1.00 96.25 107 ALA A O 1
ATOM 824 N N . SER A 1 108 ? 11.618 -3.907 -1.962 1.00 96.50 108 SER A N 1
ATOM 825 C CA . SER A 1 108 ? 12.015 -4.157 -0.574 1.00 96.50 108 SER A CA 1
ATOM 826 C C . SER A 1 108 ? 13.328 -3.462 -0.238 1.00 96.50 108 SER A C 1
ATOM 828 O O . SER A 1 108 ? 14.242 -3.454 -1.037 1.00 96.50 108 SER A O 1
ATOM 830 N N . HIS A 1 109 ? 13.465 -2.850 0.930 1.00 93.19 109 HIS A N 1
ATOM 831 C CA . HIS A 1 109 ? 14.699 -2.161 1.335 1.00 93.19 109 HIS A CA 1
ATOM 832 C C . HIS A 1 109 ? 15.220 -1.028 0.423 1.00 93.19 109 HIS A C 1
ATOM 834 O O . HIS A 1 109 ? 16.327 -0.547 0.674 1.00 93.19 109 HIS A O 1
ATOM 840 N N . ALA A 1 110 ? 14.471 -0.557 -0.586 1.00 91.00 110 ALA A N 1
ATOM 841 C CA . ALA A 1 110 ? 14.979 0.436 -1.540 1.00 91.00 110 ALA A CA 1
ATOM 842 C C . ALA A 1 110 ? 15.562 1.684 -0.850 1.00 91.00 110 ALA A C 1
ATOM 844 O O . ALA A 1 110 ? 16.622 2.166 -1.234 1.00 91.00 110 ALA A O 1
ATOM 845 N N . PHE A 1 111 ? 14.946 2.147 0.234 1.00 88.81 111 PHE A N 1
ATOM 846 C CA . PHE A 1 111 ? 15.394 3.295 1.024 1.00 88.81 111 PHE A CA 1
ATOM 847 C C . PHE A 1 111 ? 15.673 2.936 2.494 1.00 88.81 111 PHE A C 1
ATOM 849 O O . PHE A 1 111 ? 15.659 3.806 3.366 1.00 88.81 111 PHE A O 1
ATOM 856 N N . HIS A 1 112 ? 15.944 1.662 2.795 1.00 89.00 112 HIS A N 1
ATOM 857 C CA . HIS A 1 112 ? 16.204 1.201 4.163 1.00 89.00 112 HIS A CA 1
ATOM 858 C C . HIS A 1 112 ? 17.443 1.882 4.763 1.00 89.00 112 HIS A C 1
ATOM 860 O O . HIS A 1 112 ? 18.510 1.893 4.152 1.00 89.00 112 HIS A O 1
ATOM 866 N N . ASN A 1 113 ? 17.284 2.425 5.975 1.00 86.50 113 ASN A N 1
ATOM 867 C CA . ASN A 1 113 ? 18.233 3.288 6.689 1.00 86.50 113 ASN A CA 1
ATOM 868 C C . ASN A 1 113 ? 18.744 4.470 5.855 1.00 86.50 113 ASN A C 1
ATOM 870 O O . ASN A 1 113 ? 19.852 4.938 6.098 1.00 86.50 113 ASN A O 1
ATOM 874 N N . SER A 1 114 ? 17.964 4.964 4.888 1.00 79.94 114 SER A N 1
ATOM 875 C CA . SER A 1 114 ? 18.325 6.190 4.179 1.00 79.94 114 SER A CA 1
ATOM 876 C C . SER A 1 114 ? 18.362 7.356 5.163 1.00 79.94 114 SER A C 1
ATOM 878 O O . SER A 1 114 ? 17.332 7.859 5.612 1.00 79.94 114 SER A O 1
ATOM 880 N N . ASN A 1 115 ? 19.568 7.792 5.498 1.00 68.06 115 ASN A N 1
ATOM 881 C CA . ASN A 1 115 ? 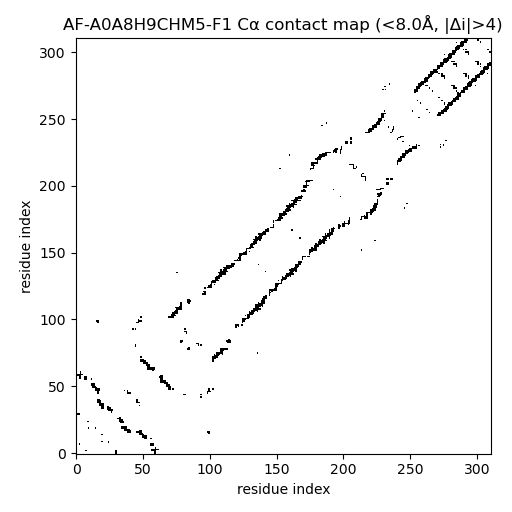19.859 8.877 6.426 1.00 68.06 115 ASN A CA 1
ATOM 882 C C . ASN A 1 115 ? 19.786 10.268 5.782 1.00 68.06 115 ASN A C 1
ATOM 884 O O . ASN A 1 115 ? 19.929 11.276 6.474 1.00 68.06 115 ASN A O 1
ATOM 888 N N . ARG A 1 116 ? 19.513 10.329 4.475 1.00 65.81 116 ARG A N 1
ATOM 889 C CA . ARG A 1 116 ? 19.157 11.561 3.778 1.00 65.81 116 ARG A CA 1
ATOM 890 C C . ARG A 1 116 ? 17.641 11.726 3.771 1.00 65.81 116 ARG A C 1
ATOM 892 O O . ARG A 1 116 ? 16.931 10.750 3.522 1.00 65.81 116 ARG A O 1
ATOM 899 N N . SER A 1 117 ? 17.184 12.961 3.992 1.00 62.84 117 SER A N 1
ATOM 900 C CA . SER A 1 117 ? 15.832 13.384 3.639 1.00 62.84 117 SER A CA 1
ATOM 901 C C . SER A 1 117 ? 15.565 12.963 2.194 1.00 62.84 117 SER A C 1
ATOM 903 O O . SER A 1 117 ? 16.245 13.425 1.272 1.00 62.84 117 SER A O 1
ATOM 905 N N . LEU A 1 118 ? 14.631 12.035 1.978 1.00 65.31 118 LEU A N 1
ATOM 906 C CA . LEU A 1 118 ? 14.143 11.784 0.628 1.00 65.31 118 LEU A CA 1
ATOM 907 C C . LEU A 1 118 ? 13.326 13.016 0.215 1.00 65.31 118 LEU A C 1
ATOM 909 O O . LEU A 1 118 ? 12.121 13.068 0.407 1.00 65.31 118 LEU A O 1
ATOM 913 N N . GLU A 1 119 ? 14.014 14.035 -0.296 1.00 67.12 119 GLU A N 1
ATOM 914 C CA . GLU A 1 119 ? 13.431 15.285 -0.813 1.00 67.12 119 GLU A CA 1
ATOM 915 C C . GLU A 1 119 ? 12.972 15.142 -2.269 1.00 67.12 119 GLU A C 1
ATOM 917 O O . GLU A 1 119 ? 12.572 16.111 -2.909 1.00 67.12 119 GLU A O 1
ATOM 922 N N . GLN A 1 120 ? 13.079 13.933 -2.817 1.00 78.50 120 GLN A N 1
ATOM 923 C CA . GLN A 1 120 ? 12.733 13.635 -4.194 1.00 78.50 120 GLN A CA 1
ATOM 924 C C . GLN A 1 120 ? 11.297 13.141 -4.253 1.00 78.50 120 GLN A C 1
ATOM 926 O O . GLN A 1 120 ? 10.961 12.136 -3.627 1.00 78.50 120 GLN A O 1
ATOM 931 N N . ASP A 1 121 ? 10.464 13.848 -5.010 1.00 84.81 121 ASP A N 1
ATOM 932 C CA . ASP A 1 121 ? 9.069 13.476 -5.204 1.00 84.81 121 ASP A CA 1
ATOM 933 C C . ASP A 1 121 ? 8.962 12.190 -6.035 1.00 84.81 121 ASP A C 1
ATOM 935 O O . ASP A 1 121 ? 9.083 12.195 -7.261 1.00 84.81 121 ASP A O 1
ATOM 939 N N . ILE A 1 122 ? 8.752 11.077 -5.334 1.00 89.38 122 ILE A N 1
ATOM 940 C CA . ILE A 1 122 ? 8.485 9.756 -5.914 1.00 89.38 122 ILE A CA 1
ATOM 941 C C . ILE A 1 122 ? 6.985 9.421 -5.921 1.00 89.38 122 ILE A C 1
ATOM 943 O O . ILE A 1 122 ? 6.609 8.292 -6.233 1.00 89.38 122 ILE A O 1
ATOM 947 N N . GLY A 1 123 ? 6.103 10.375 -5.602 1.00 91.75 123 GLY A N 1
ATOM 948 C CA . GLY A 1 123 ? 4.651 10.167 -5.632 1.00 91.75 123 GLY A CA 1
ATOM 949 C C . GLY A 1 123 ? 4.117 9.851 -7.035 1.00 91.75 123 GLY A C 1
ATOM 950 O O . GLY A 1 123 ? 3.057 9.247 -7.185 1.00 91.75 123 GLY A O 1
ATOM 951 N N . SER A 1 124 ? 4.879 10.203 -8.076 1.00 90.75 124 SER A N 1
ATOM 952 C CA . SER A 1 124 ? 4.563 9.935 -9.487 1.00 90.75 124 SER A CA 1
ATOM 953 C C . SER A 1 124 ? 5.024 8.564 -9.999 1.00 90.75 124 SER A C 1
ATOM 955 O O . SER A 1 124 ? 4.728 8.207 -11.141 1.00 90.75 124 SER A O 1
ATOM 957 N N . TRP A 1 125 ? 5.744 7.788 -9.186 1.00 92.94 125 TRP A N 1
ATOM 958 C CA . TRP A 1 125 ? 6.220 6.462 -9.566 1.00 92.94 125 TRP A CA 1
ATOM 959 C C . TRP A 1 125 ? 5.065 5.488 -9.835 1.00 92.94 125 TRP A C 1
ATOM 961 O O . TRP A 1 125 ? 4.191 5.282 -8.994 1.00 92.94 125 TRP A O 1
ATOM 971 N N . ASP A 1 126 ? 5.099 4.819 -10.991 1.00 92.94 126 ASP A N 1
ATOM 972 C CA . ASP A 1 126 ? 4.184 3.713 -11.285 1.00 92.94 126 ASP A CA 1
ATOM 973 C C . ASP A 1 126 ? 4.646 2.436 -10.569 1.00 92.94 126 ASP A C 1
ATOM 975 O O . ASP A 1 126 ? 5.481 1.683 -11.066 1.00 92.94 126 ASP A O 1
ATOM 979 N N . VAL A 1 127 ? 4.081 2.184 -9.389 1.00 96.31 127 VAL A N 1
ATOM 980 C CA . VAL A 1 127 ? 4.354 0.985 -8.580 1.00 96.31 127 VAL A CA 1
ATOM 981 C C . VAL A 1 127 ? 3.368 -0.165 -8.834 1.00 96.31 127 VAL A C 1
ATOM 983 O O . VAL A 1 127 ? 3.382 -1.154 -8.104 1.00 96.31 127 VAL A O 1
ATOM 986 N N . SER A 1 128 ? 2.546 -0.095 -9.889 1.00 95.88 128 SER A N 1
ATOM 987 C CA . SER A 1 128 ? 1.445 -1.046 -10.153 1.00 95.88 128 SER A CA 1
ATOM 988 C C . SER A 1 128 ? 1.868 -2.497 -10.420 1.00 95.88 128 SER A C 1
ATOM 990 O O . SER A 1 128 ? 1.023 -3.394 -10.500 1.00 95.88 128 SER A O 1
ATOM 992 N N . ASN A 1 129 ? 3.167 -2.751 -10.595 1.00 93.94 129 ASN A N 1
ATOM 993 C CA . ASN A 1 129 ? 3.738 -4.090 -10.766 1.00 93.94 129 ASN A CA 1
ATOM 994 C C . ASN A 1 129 ? 4.561 -4.570 -9.565 1.00 93.94 129 ASN A C 1
ATOM 996 O O . ASN A 1 129 ? 4.991 -5.725 -9.561 1.00 93.94 129 ASN A O 1
ATOM 1000 N N . VAL A 1 130 ? 4.738 -3.731 -8.543 1.00 97.56 130 VAL A N 1
ATOM 1001 C CA . VAL A 1 130 ? 5.477 -4.096 -7.337 1.00 97.56 130 VAL A CA 1
ATOM 1002 C C . VAL A 1 130 ? 4.647 -5.086 -6.527 1.00 97.56 130 VAL A C 1
ATOM 1004 O O . VAL A 1 130 ? 3.478 -4.852 -6.236 1.00 97.56 130 VAL A O 1
ATOM 1007 N N . THR A 1 131 ? 5.268 -6.197 -6.139 1.00 98.06 131 THR A N 1
ATOM 1008 C CA . THR A 1 131 ? 4.659 -7.207 -5.266 1.00 98.06 131 THR A CA 1
ATOM 1009 C C . THR A 1 131 ? 5.257 -7.192 -3.862 1.00 98.06 131 THR A C 1
ATOM 1011 O O . THR A 1 131 ? 4.612 -7.637 -2.919 1.00 98.06 131 THR A O 1
ATOM 1014 N N . ASN A 1 132 ? 6.479 -6.678 -3.697 1.00 98.62 132 ASN A N 1
ATOM 1015 C CA . ASN A 1 132 ? 7.160 -6.617 -2.405 1.00 98.62 132 ASN A CA 1
ATOM 1016 C C . ASN A 1 132 ? 7.682 -5.203 -2.107 1.00 98.62 132 ASN A C 1
ATOM 1018 O O . ASN A 1 132 ? 8.515 -4.684 -2.849 1.00 98.62 132 ASN A O 1
ATOM 1022 N N . MET A 1 133 ? 7.217 -4.612 -1.005 1.00 98.56 133 MET A N 1
ATOM 1023 C CA . MET A 1 133 ? 7.644 -3.315 -0.462 1.00 98.56 133 MET A CA 1
ATOM 1024 C C . MET A 1 133 ? 8.207 -3.440 0.966 1.00 98.56 133 MET A C 1
ATOM 1026 O O . MET A 1 133 ? 8.333 -2.444 1.683 1.00 98.56 133 MET A O 1
ATOM 1030 N N . SER A 1 134 ? 8.566 -4.653 1.406 1.00 98.44 134 SER A N 1
ATOM 1031 C CA . SER A 1 134 ? 9.036 -4.892 2.773 1.00 98.44 134 SER A CA 1
ATOM 1032 C C . SER A 1 134 ? 10.231 -4.005 3.123 1.00 98.44 134 SER A C 1
ATOM 1034 O O . SER A 1 134 ? 11.239 -3.990 2.414 1.00 98.44 134 SER A O 1
ATOM 1036 N N . SER A 1 135 ? 10.142 -3.280 4.236 1.00 96.31 135 SER A N 1
ATOM 1037 C CA . SER A 1 135 ? 11.178 -2.376 4.737 1.00 96.31 135 SER A CA 1
ATOM 1038 C C . SER A 1 135 ? 11.627 -1.308 3.732 1.00 96.31 135 SER A C 1
ATOM 1040 O O . SER A 1 135 ? 12.734 -0.787 3.870 1.00 96.31 135 SER A O 1
ATOM 1042 N N . MET A 1 136 ? 10.813 -0.979 2.719 1.00 94.88 136 MET A N 1
ATOM 1043 C CA . MET A 1 136 ? 11.188 -0.026 1.669 1.00 94.88 136 MET A CA 1
ATOM 1044 C C . MET A 1 136 ? 11.652 1.313 2.250 1.00 94.88 136 MET A C 1
ATOM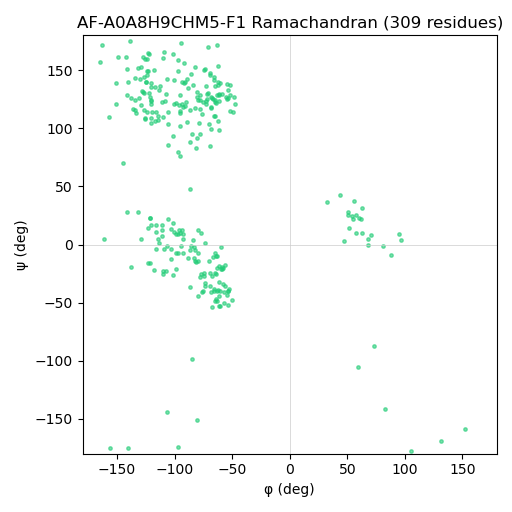 1046 O O . MET A 1 136 ? 12.656 1.833 1.781 1.00 94.88 136 MET A O 1
ATOM 1050 N N . PHE A 1 137 ? 10.999 1.815 3.303 1.00 92.94 137 PHE A N 1
ATOM 1051 C CA . PHE A 1 137 ? 11.338 3.076 3.971 1.00 92.94 137 PHE A CA 1
ATOM 1052 C C . PHE A 1 137 ? 11.789 2.899 5.424 1.00 92.94 137 PHE A C 1
ATOM 1054 O O . PHE A 1 137 ? 11.945 3.889 6.138 1.00 92.94 137 PHE A O 1
ATOM 1061 N N . LYS A 1 138 ? 12.037 1.666 5.877 1.00 93.12 138 LYS A N 1
ATOM 1062 C CA . LYS A 1 138 ? 12.421 1.382 7.264 1.00 93.12 138 LYS A CA 1
ATOM 1063 C C . LYS A 1 138 ? 13.606 2.250 7.694 1.00 93.12 138 LYS A C 1
ATOM 1065 O O . LYS A 1 138 ? 14.635 2.262 7.016 1.00 93.12 138 LYS A O 1
ATOM 1070 N N . ARG A 1 139 ? 13.490 2.942 8.832 1.00 90.06 139 ARG A N 1
ATOM 1071 C CA . ARG A 1 139 ? 14.517 3.839 9.404 1.00 90.06 139 ARG A CA 1
ATOM 1072 C C . ARG A 1 139 ? 15.009 4.921 8.436 1.00 90.06 139 ARG A C 1
ATOM 1074 O O . ARG A 1 139 ? 16.142 5.384 8.557 1.00 90.06 139 ARG A O 1
ATOM 1081 N N . SER A 1 140 ? 14.195 5.291 7.452 1.00 85.69 140 SER A N 1
ATOM 1082 C CA . SER A 1 140 ? 14.525 6.379 6.539 1.00 85.69 140 SER A CA 1
ATOM 1083 C C . SER A 1 140 ? 14.097 7.727 7.115 1.00 85.69 140 SER A C 1
ATOM 1085 O O . SER A 1 140 ? 13.076 7.846 7.799 1.00 85.69 140 SER A O 1
ATOM 1087 N N . TYR A 1 141 ? 14.865 8.768 6.805 1.00 80.38 141 TYR A N 1
ATOM 1088 C CA . TYR A 1 141 ? 14.429 10.146 6.987 1.00 80.38 141 TYR A CA 1
ATOM 1089 C C . TYR A 1 141 ? 13.555 10.511 5.785 1.00 80.38 141 TYR A C 1
ATOM 1091 O O . TYR A 1 141 ? 14.015 11.040 4.780 1.00 80.38 141 TYR A O 1
ATOM 1099 N N . PHE A 1 142 ? 12.283 10.144 5.851 1.00 71.31 142 PHE A N 1
ATOM 1100 C CA . PHE A 1 142 ? 11.301 10.468 4.822 1.00 71.31 142 PHE A CA 1
ATOM 1101 C C . PHE A 1 142 ? 10.751 11.878 5.065 1.00 71.31 142 PHE A C 1
ATOM 1103 O O . PHE A 1 142 ? 10.451 12.207 6.210 1.00 71.31 142 PHE A O 1
ATOM 1110 N N . THR A 1 143 ? 10.591 12.712 4.034 1.00 65.00 143 THR A N 1
ATOM 1111 C CA . THR A 1 143 ? 10.001 14.058 4.176 1.00 65.00 143 THR A CA 1
ATOM 1112 C C . THR A 1 143 ? 8.750 14.194 3.316 1.00 65.00 143 THR A C 1
ATOM 1114 O O . THR A 1 143 ? 8.883 14.340 2.114 1.00 65.00 143 THR A O 1
ATOM 1117 N N . ASN A 1 144 ? 7.557 14.156 3.926 1.00 70.00 144 ASN A N 1
ATOM 1118 C CA . ASN A 1 144 ? 6.240 14.563 3.390 1.00 70.00 144 ASN A CA 1
ATOM 1119 C C . ASN A 1 144 ? 5.962 14.377 1.871 1.00 70.00 144 ASN A C 1
ATOM 1121 O O . ASN A 1 144 ? 5.295 15.219 1.271 1.00 70.00 144 ASN A O 1
ATOM 1125 N N . ILE A 1 145 ? 6.457 13.307 1.243 1.00 85.31 145 ILE A N 1
ATOM 1126 C CA . ILE A 1 145 ? 6.125 12.953 -0.146 1.00 85.31 145 ILE A CA 1
ATOM 1127 C C . ILE A 1 145 ? 4.750 12.304 -0.146 1.00 85.31 145 ILE A C 1
ATOM 1129 O O . ILE A 1 145 ? 4.574 11.311 0.553 1.00 85.31 145 ILE A O 1
ATOM 1133 N N . ASP A 1 146 ? 3.810 12.821 -0.930 1.00 90.06 146 ASP A N 1
ATOM 1134 C CA . ASP A 1 146 ? 2.485 12.222 -1.090 1.00 90.06 146 ASP A CA 1
ATOM 1135 C C . ASP A 1 146 ? 2.575 10.876 -1.833 1.00 90.06 146 ASP A C 1
ATOM 1137 O O . ASP A 1 146 ? 3.016 10.816 -2.979 1.00 90.06 146 ASP A O 1
ATOM 1141 N N . LEU A 1 147 ? 2.169 9.794 -1.167 1.00 93.75 147 LEU A N 1
ATOM 1142 C CA . LEU A 1 147 ? 2.132 8.430 -1.706 1.00 93.75 147 LEU A CA 1
ATOM 1143 C C . LEU A 1 147 ? 0.690 7.929 -1.909 1.00 93.75 147 LEU A C 1
ATOM 1145 O O . LEU A 1 147 ? 0.472 6.753 -2.208 1.00 93.75 147 LEU A O 1
ATOM 1149 N N . SER A 1 148 ? -0.318 8.786 -1.729 1.00 90.75 148 SER A N 1
ATOM 1150 C CA . SER A 1 148 ? -1.734 8.389 -1.774 1.00 90.75 148 SER A CA 1
ATOM 1151 C C . SER A 1 148 ? -2.192 7.892 -3.152 1.00 90.75 148 SER A C 1
ATOM 1153 O O . SER A 1 148 ? -3.129 7.100 -3.238 1.00 90.75 148 SER A O 1
ATOM 1155 N N . SER A 1 149 ? -1.509 8.308 -4.224 1.00 92.00 149 SER A N 1
ATOM 1156 C CA . SER A 1 149 ? -1.780 7.926 -5.618 1.00 92.00 149 SER A CA 1
ATOM 1157 C C . SER A 1 149 ? -1.234 6.549 -6.015 1.00 92.00 149 SER A C 1
ATOM 1159 O O . SER A 1 149 ? -1.604 6.022 -7.072 1.00 92.00 149 SER A O 1
ATOM 1161 N N . TRP A 1 150 ? -0.343 5.968 -5.205 1.00 97.44 150 TRP A N 1
ATOM 1162 C CA . TRP A 1 150 ? 0.329 4.716 -5.528 1.00 97.44 150 TRP A CA 1
ATOM 1163 C C . TRP A 1 150 ? -0.660 3.559 -5.685 1.00 97.44 150 TRP A C 1
ATOM 1165 O O . TRP A 1 150 ? -1.481 3.277 -4.815 1.00 97.44 150 TRP A O 1
ATOM 1175 N N . GLN A 1 151 ? -0.544 2.849 -6.806 1.00 97.56 151 GLN A N 1
ATOM 1176 C CA . GLN A 1 151 ? -1.371 1.687 -7.119 1.00 97.56 151 GLN A CA 1
ATOM 1177 C C . GLN A 1 151 ? -0.746 0.425 -6.517 1.00 97.56 151 GLN A C 1
ATOM 1179 O O . GLN A 1 151 ? 0.044 -0.256 -7.166 1.00 97.56 151 GLN A O 1
ATOM 1184 N N . VAL A 1 152 ? -1.084 0.118 -5.264 1.00 97.88 152 VAL A N 1
ATOM 1185 C CA . VAL A 1 152 ? -0.472 -0.985 -4.497 1.00 97.88 152 VAL A CA 1
ATOM 1186 C C . VAL A 1 152 ? -1.258 -2.304 -4.536 1.00 97.88 152 VAL A C 1
ATOM 1188 O O . VAL A 1 152 ? -0.874 -3.252 -3.859 1.00 97.88 152 VAL A O 1
ATOM 1191 N N . GLY A 1 153 ? -2.284 -2.422 -5.387 1.00 97.88 153 GLY A N 1
ATOM 1192 C CA . GLY A 1 153 ? -3.188 -3.585 -5.458 1.00 97.88 153 GLY A CA 1
ATOM 1193 C C . GLY A 1 153 ? -2.532 -4.953 -5.690 1.00 97.88 153 GLY A C 1
ATOM 1194 O O . GLY A 1 153 ? -3.148 -5.982 -5.419 1.00 97.88 153 GLY A O 1
ATOM 1195 N N . LYS A 1 154 ? -1.277 -5.000 -6.164 1.00 98.06 154 LYS A N 1
ATOM 1196 C CA . LYS A 1 154 ? -0.486 -6.240 -6.331 1.00 98.06 154 LYS A CA 1
ATOM 1197 C C . LYS A 1 154 ? 0.510 -6.512 -5.200 1.00 98.06 154 LYS A C 1
ATOM 1199 O O . LYS A 1 154 ? 1.140 -7.570 -5.195 1.00 98.06 154 LYS A O 1
ATOM 1204 N N . VAL A 1 155 ? 0.689 -5.577 -4.270 1.00 98.75 155 VAL A N 1
ATOM 1205 C CA . VAL A 1 155 ? 1.661 -5.697 -3.183 1.00 98.75 155 VAL A CA 1
ATOM 1206 C C . VAL A 1 155 ? 1.158 -6.726 -2.181 1.00 98.75 155 VAL A C 1
ATOM 1208 O O . VAL A 1 155 ? 0.089 -6.581 -1.598 1.00 98.75 155 VAL A O 1
ATOM 1211 N N . THR A 1 156 ? 1.949 -7.772 -1.963 1.00 98.75 156 THR A N 1
ATOM 1212 C CA . THR A 1 156 ? 1.635 -8.841 -1.010 1.00 98.75 156 THR A CA 1
ATOM 1213 C C . THR A 1 156 ? 2.350 -8.663 0.322 1.00 98.75 156 THR A C 1
ATOM 1215 O O . THR A 1 156 ? 1.905 -9.212 1.332 1.00 98.75 156 THR A O 1
ATOM 1218 N N . ASN A 1 157 ? 3.445 -7.897 0.344 1.00 98.81 157 ASN A N 1
ATOM 1219 C CA . ASN A 1 157 ? 4.298 -7.730 1.513 1.00 98.81 157 ASN A CA 1
ATOM 1220 C C . ASN A 1 157 ? 4.708 -6.261 1.722 1.00 98.81 157 ASN A C 1
ATOM 1222 O O . ASN A 1 157 ? 5.424 -5.686 0.902 1.00 98.81 157 ASN A O 1
ATOM 1226 N N . MET A 1 158 ? 4.281 -5.691 2.849 1.00 98.75 158 MET A N 1
ATOM 1227 C CA . MET A 1 158 ? 4.618 -4.361 3.373 1.00 98.75 158 MET A CA 1
ATOM 1228 C C . MET A 1 158 ? 5.263 -4.447 4.773 1.00 98.75 158 MET A C 1
ATOM 1230 O O . MET A 1 158 ? 5.235 -3.483 5.540 1.00 98.75 158 MET A O 1
ATOM 1234 N N . PHE A 1 159 ? 5.848 -5.601 5.118 1.00 98.56 159 PHE A N 1
ATOM 1235 C CA . PHE A 1 159 ? 6.522 -5.844 6.397 1.00 98.56 159 PHE A CA 1
ATOM 1236 C C . PHE A 1 159 ? 7.491 -4.712 6.758 1.00 98.56 159 PHE A C 1
ATOM 1238 O O . PHE A 1 159 ? 8.415 -4.428 5.994 1.00 98.56 159 PHE A O 1
ATOM 1245 N N . GLU A 1 160 ? 7.283 -4.065 7.907 1.00 97.44 160 GLU A N 1
ATOM 1246 C CA . GLU A 1 160 ? 8.093 -2.947 8.419 1.00 97.44 160 GLU A CA 1
ATOM 1247 C C . GLU A 1 160 ? 8.321 -1.799 7.411 1.00 97.44 160 GLU A C 1
ATOM 1249 O O . GL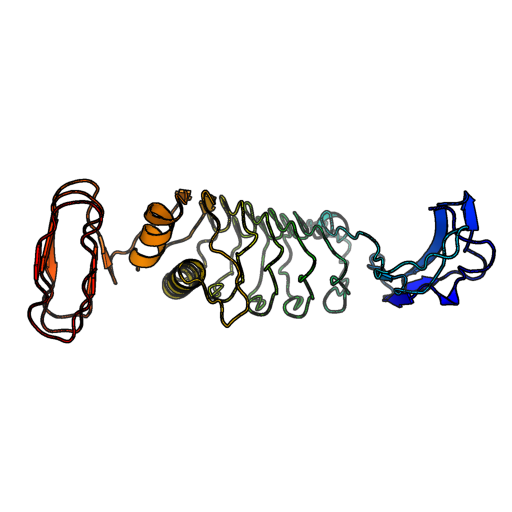U A 1 160 ? 9.330 -1.098 7.494 1.00 97.44 160 GLU A O 1
ATOM 1254 N N . MET A 1 161 ? 7.431 -1.603 6.429 1.00 97.00 161 MET A N 1
ATOM 1255 C CA . MET A 1 161 ? 7.646 -0.643 5.335 1.00 97.00 161 MET A CA 1
ATOM 1256 C C . MET A 1 161 ? 7.966 0.772 5.833 1.00 97.00 161 MET A C 1
ATOM 1258 O O . MET A 1 161 ? 8.868 1.393 5.273 1.00 97.00 161 MET A O 1
ATOM 1262 N N . PHE A 1 162 ? 7.294 1.240 6.889 1.00 95.25 162 PHE A N 1
ATOM 1263 C CA . PHE A 1 162 ? 7.466 2.565 7.493 1.00 95.25 162 PHE A CA 1
ATOM 1264 C C . PHE A 1 162 ? 7.986 2.520 8.943 1.00 95.25 162 PHE A C 1
ATOM 1266 O O . PHE A 1 162 ? 7.926 3.524 9.648 1.00 95.25 162 PHE A O 1
ATOM 1273 N N . ASP A 1 163 ? 8.548 1.395 9.394 1.00 94.25 163 ASP A N 1
ATOM 1274 C CA . ASP A 1 163 ? 9.087 1.279 10.754 1.00 94.25 163 ASP A CA 1
ATOM 1275 C C . ASP A 1 163 ? 10.188 2.330 10.995 1.00 94.25 163 ASP A C 1
ATOM 1277 O O . ASP A 1 163 ? 11.120 2.445 10.194 1.00 94.25 163 ASP A O 1
ATOM 1281 N N . TRP A 1 164 ? 10.105 3.088 12.095 1.00 92.56 164 TRP A N 1
ATOM 1282 C CA . TRP A 1 164 ? 10.998 4.223 12.416 1.00 92.56 164 TRP A CA 1
ATOM 1283 C C . TRP A 1 164 ? 11.017 5.387 11.402 1.00 92.56 164 TRP A C 1
ATOM 1285 O O . TRP A 1 164 ? 11.995 6.140 11.352 1.00 92.56 164 TRP A O 1
ATOM 1295 N N . VAL A 1 165 ? 9.975 5.576 10.590 1.00 90.25 165 VAL A N 1
ATOM 1296 C CA . VAL A 1 165 ? 9.904 6.731 9.678 1.00 90.25 165 VAL A CA 1
ATOM 1297 C C . VAL A 1 165 ? 9.449 7.991 10.420 1.00 90.25 165 VAL A C 1
ATOM 1299 O O . VAL A 1 165 ? 8.415 8.007 11.071 1.00 90.25 165 VAL A O 1
ATOM 1302 N N . THR A 1 166 ? 10.205 9.086 10.323 1.00 84.00 166 THR A N 1
ATOM 1303 C CA . THR A 1 166 ? 10.044 10.236 11.237 1.00 84.00 166 THR A CA 1
ATOM 1304 C C . THR A 1 166 ? 9.022 11.302 10.820 1.00 84.00 166 THR A C 1
ATOM 1306 O O . THR A 1 166 ? 8.704 12.158 11.644 1.00 84.00 166 THR A O 1
ATOM 1309 N N . MET A 1 167 ? 8.505 11.299 9.582 1.00 86.00 167 MET A N 1
ATOM 1310 C CA . MET A 1 167 ? 7.566 12.339 9.102 1.00 86.00 167 MET A CA 1
ATOM 1311 C C . MET A 1 167 ? 6.431 11.823 8.201 1.00 86.00 167 MET A C 1
ATOM 1313 O O . MET A 1 167 ? 5.936 12.560 7.345 1.00 86.00 167 MET A O 1
ATOM 1317 N N . ILE A 1 168 ? 6.013 10.567 8.349 1.00 88.12 168 ILE A N 1
ATOM 131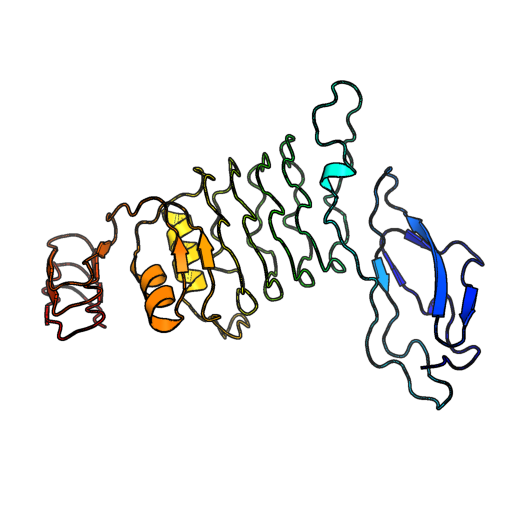8 C CA . ILE A 1 168 ? 4.882 10.038 7.579 1.00 88.12 168 ILE A CA 1
ATOM 1319 C C . ILE A 1 168 ? 3.568 10.346 8.313 1.00 88.12 168 ILE A C 1
ATOM 1321 O O . ILE A 1 168 ? 3.332 9.898 9.429 1.00 88.12 168 ILE A O 1
ATOM 1325 N N . ASN A 1 169 ? 2.711 11.156 7.690 1.00 92.62 169 ASN A N 1
ATOM 1326 C CA . ASN A 1 169 ? 1.403 11.534 8.231 1.00 92.62 169 ASN A CA 1
ATOM 1327 C C . ASN A 1 169 ? 0.382 11.685 7.095 1.00 92.62 169 ASN A C 1
ATOM 1329 O O . ASN A 1 169 ? -0.025 12.795 6.751 1.00 92.62 169 ASN A O 1
ATOM 1333 N N . GLN A 1 170 ? -0.001 10.567 6.485 1.00 92.81 170 GLN A N 1
ATOM 1334 C CA . GLN A 1 170 ? -0.877 10.530 5.312 1.00 92.81 170 GLN A CA 1
ATOM 1335 C C . GLN A 1 170 ? -1.995 9.520 5.490 1.00 92.81 170 GLN A C 1
ATOM 1337 O O . GLN A 1 170 ? -1.841 8.530 6.190 1.00 92.81 170 GLN A O 1
ATOM 1342 N N . ASN A 1 171 ? -3.121 9.768 4.831 1.00 95.06 171 ASN A N 1
ATOM 1343 C CA . ASN A 1 171 ? -4.211 8.810 4.760 1.00 95.06 171 ASN A CA 1
ATOM 1344 C C . ASN A 1 171 ? -3.933 7.777 3.655 1.00 95.06 171 ASN A C 1
ATOM 1346 O O . ASN A 1 171 ? -3.911 8.144 2.483 1.00 95.06 171 ASN A O 1
ATOM 1350 N N . PHE A 1 172 ? -3.797 6.501 4.025 1.00 96.25 172 PHE A N 1
ATOM 1351 C CA . PHE A 1 172 ? -3.611 5.384 3.087 1.00 96.25 172 PHE A CA 1
ATOM 1352 C C . PHE A 1 172 ? -4.884 4.555 2.881 1.00 96.25 172 PHE A C 1
ATOM 1354 O O . PHE A 1 172 ? -4.838 3.461 2.326 1.00 96.25 172 PHE A O 1
ATOM 1361 N N . GLY A 1 173 ? -6.039 5.057 3.322 1.00 96.75 173 GLY A N 1
ATOM 1362 C CA . GLY A 1 173 ? -7.310 4.339 3.242 1.00 96.75 173 GLY A CA 1
ATOM 1363 C C . GLY A 1 173 ? -7.825 4.100 1.820 1.00 96.75 173 GLY A C 1
ATOM 1364 O O . GLY A 1 173 ? -8.772 3.346 1.653 1.00 96.75 173 GLY A O 1
ATOM 1365 N N . SER A 1 174 ? -7.235 4.732 0.803 1.00 96.00 174 SER A N 1
ATOM 1366 C CA . SER A 1 174 ? -7.555 4.502 -0.613 1.00 96.00 174 SER A CA 1
ATOM 1367 C C . SER A 1 174 ? -6.651 3.473 -1.294 1.00 96.00 174 SER A C 1
ATOM 1369 O O . SER A 1 174 ? -6.785 3.250 -2.495 1.00 96.00 174 SER A O 1
ATOM 1371 N N . TRP A 1 175 ? -5.674 2.912 -0.581 1.00 97.94 175 TRP A N 1
ATOM 1372 C CA . TRP A 1 175 ? -4.814 1.873 -1.129 1.00 97.94 175 TRP A CA 1
ATOM 1373 C C . TRP A 1 175 ? -5.584 0.561 -1.256 1.00 97.94 175 TRP A C 1
ATOM 1375 O O . TRP A 1 175 ? -6.057 0.027 -0.258 1.00 97.94 175 TRP A O 1
ATOM 1385 N N . ASP A 1 176 ? -5.626 0.015 -2.472 1.00 97.81 176 ASP A N 1
ATOM 1386 C CA . ASP A 1 176 ? -6.121 -1.339 -2.709 1.00 97.81 176 ASP A CA 1
ATOM 1387 C C . ASP A 1 176 ? -5.182 -2.356 -2.041 1.00 97.81 176 ASP A C 1
ATOM 1389 O O . ASP A 1 176 ? -4.046 -2.561 -2.475 1.00 97.81 176 ASP A O 1
ATOM 1393 N N . ILE A 1 177 ? -5.664 -3.001 -0.980 1.00 97.69 177 ILE A N 1
ATOM 1394 C CA . ILE A 1 177 ? -4.945 -4.039 -0.230 1.00 97.69 177 ILE A CA 1
ATOM 1395 C C . ILE A 1 177 ? -5.399 -5.458 -0.592 1.00 97.69 177 ILE A C 1
ATOM 1397 O O . ILE A 1 177 ? -5.121 -6.405 0.145 1.00 97.69 177 ILE A O 1
ATOM 1401 N N . SER A 1 178 ? -6.061 -5.645 -1.738 1.00 97.94 178 SER A N 1
ATOM 1402 C CA . SER A 1 178 ? -6.641 -6.938 -2.128 1.00 97.94 178 SER A CA 1
ATOM 1403 C C . SER A 1 178 ? -5.636 -8.078 -2.238 1.00 97.94 178 SER A C 1
ATOM 1405 O O . SER A 1 178 ? -6.037 -9.237 -2.170 1.00 97.94 178 SER A O 1
ATOM 1407 N N . SER A 1 179 ? -4.346 -7.781 -2.408 1.00 98.44 179 SER A N 1
ATOM 1408 C CA . SER A 1 179 ? -3.276 -8.787 -2.458 1.00 98.44 179 SER A CA 1
ATOM 1409 C C . SER A 1 179 ? -2.451 -8.881 -1.170 1.00 98.44 179 SER A C 1
ATOM 1411 O O . SER A 1 179 ? -1.564 -9.731 -1.088 1.00 98.44 179 SER A O 1
ATOM 1413 N N . LEU A 1 180 ? -2.701 -8.025 -0.175 1.00 98.62 180 LEU A N 1
ATOM 1414 C CA . LEU A 1 180 ? -1.848 -7.890 1.003 1.00 98.62 180 LEU A CA 1
ATOM 1415 C C . LEU A 1 180 ? -1.920 -9.138 1.887 1.00 98.62 180 LEU A C 1
ATOM 1417 O O . LEU A 1 180 ? -2.990 -9.555 2.312 1.00 98.62 180 LEU A O 1
ATOM 1421 N N . THR A 1 181 ? -0.762 -9.707 2.212 1.00 98.31 181 THR A N 1
ATOM 1422 C CA . THR A 1 181 ? -0.657 -10.874 3.106 1.00 98.31 181 THR A CA 1
ATOM 1423 C C . THR A 1 181 ? 0.138 -10.585 4.373 1.00 98.31 181 THR A C 1
ATOM 1425 O O . THR A 1 181 ? -0.017 -11.287 5.366 1.00 98.31 181 THR A O 1
ATOM 1428 N N . ASN A 1 182 ? 0.992 -9.558 4.361 1.00 98.56 182 ASN A N 1
ATOM 1429 C CA . ASN A 1 182 ? 1.820 -9.208 5.506 1.00 98.56 182 ASN A CA 1
ATOM 1430 C C . ASN A 1 182 ? 2.128 -7.706 5.533 1.00 98.56 182 ASN A C 1
ATOM 1432 O O . ASN A 1 182 ? 2.759 -7.189 4.613 1.00 98.56 182 ASN A O 1
ATOM 1436 N N . ALA A 1 183 ? 1.737 -7.032 6.609 1.00 98.38 183 ALA A N 1
ATOM 1437 C CA . ALA A 1 183 ? 2.109 -5.664 6.953 1.00 98.38 183 ALA A CA 1
ATOM 1438 C C . ALA A 1 183 ? 2.571 -5.574 8.422 1.00 98.38 183 ALA A C 1
ATOM 1440 O O . ALA A 1 183 ? 2.42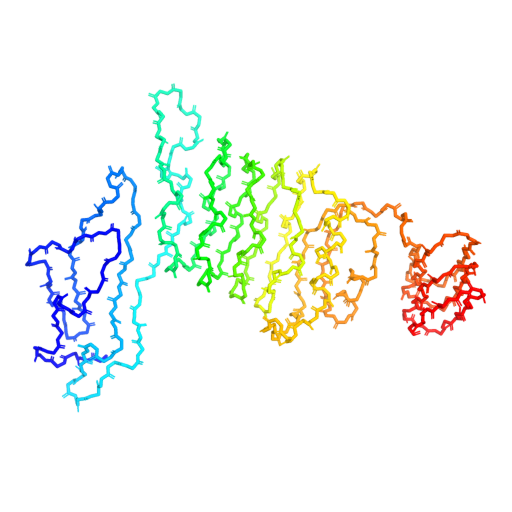3 -4.532 9.076 1.00 98.38 183 ALA A O 1
ATOM 1441 N N . SER A 1 184 ? 3.116 -6.662 8.985 1.00 97.81 184 SER A N 1
ATOM 1442 C CA . SER A 1 184 ? 3.558 -6.651 10.377 1.00 97.81 184 SER A CA 1
ATOM 1443 C C . SER A 1 184 ? 4.676 -5.636 10.577 1.00 97.81 184 SER A C 1
ATOM 1445 O O . SER A 1 184 ? 5.543 -5.431 9.725 1.00 97.81 184 SER A O 1
ATOM 1447 N N . GLY A 1 185 ? 4.586 -4.896 11.680 1.00 96.00 185 GLY A N 1
ATOM 1448 C CA . GLY A 1 185 ? 5.522 -3.820 11.986 1.00 96.00 185 GLY A CA 1
ATOM 1449 C C . GLY A 1 185 ? 5.449 -2.591 11.071 1.00 96.00 185 GLY A C 1
ATOM 1450 O O . GLY A 1 185 ? 6.289 -1.713 11.234 1.00 96.00 185 GLY A O 1
ATOM 1451 N N . MET A 1 186 ? 4.503 -2.507 10.122 1.00 96.81 186 MET A N 1
ATOM 1452 C CA . MET A 1 186 ? 4.499 -1.485 9.062 1.00 96.81 186 MET A CA 1
ATOM 1453 C C . MET A 1 186 ? 4.677 -0.061 9.584 1.00 96.81 186 MET A C 1
ATOM 1455 O O . MET A 1 186 ? 5.527 0.639 9.048 1.00 96.81 186 MET A O 1
ATOM 1459 N N . PHE A 1 187 ? 3.935 0.343 10.616 1.00 94.50 187 PHE A N 1
ATOM 1460 C CA . PHE A 1 187 ? 4.030 1.680 11.207 1.00 94.50 187 PHE A CA 1
ATOM 1461 C C . PHE A 1 187 ? 4.629 1.694 12.615 1.00 94.50 187 PHE A C 1
ATOM 1463 O O . PHE A 1 187 ? 4.509 2.687 13.320 1.00 94.50 187 PHE A O 1
ATOM 1470 N N . VAL A 1 188 ? 5.307 0.638 13.056 1.00 87.94 188 VAL A N 1
ATOM 1471 C CA . VAL A 1 188 ? 5.851 0.604 14.421 1.00 87.94 188 VAL A CA 1
ATOM 1472 C C . VAL A 1 188 ? 6.935 1.688 14.598 1.00 87.94 188 VAL A C 1
ATOM 1474 O O . VAL A 1 188 ? 7.799 1.870 13.745 1.00 87.94 188 VAL A O 1
ATOM 1477 N N . ARG A 1 189 ? 6.914 2.420 15.723 1.00 89.50 189 ARG A N 1
ATOM 1478 C CA . ARG A 1 189 ? 7.938 3.430 16.103 1.00 89.50 189 ARG A CA 1
ATOM 1479 C C . ARG A 1 189 ? 8.063 4.622 15.139 1.00 89.50 189 ARG A C 1
ATOM 1481 O O . ARG A 1 189 ? 9.095 5.294 15.130 1.00 89.50 189 ARG A O 1
ATOM 1488 N N . THR A 1 190 ? 7.033 4.900 14.352 1.00 86.62 190 THR A N 1
ATOM 1489 C CA . THR A 1 190 ? 6.962 6.018 13.404 1.00 86.62 190 THR A CA 1
ATOM 1490 C C . THR A 1 190 ? 6.718 7.340 14.143 1.00 86.62 190 THR A C 1
ATOM 1492 O O . THR A 1 190 ? 7.329 8.363 13.830 1.00 86.62 190 THR A O 1
ATOM 1495 N N . ASN A 1 191 ? 5.849 7.322 15.164 1.00 86.44 191 ASN A N 1
ATOM 1496 C CA . ASN A 1 191 ? 5.496 8.428 16.069 1.00 86.44 191 ASN A CA 1
ATOM 1497 C C . ASN A 1 191 ? 5.081 9.753 15.382 1.00 86.44 191 ASN A C 1
ATOM 1499 O O . ASN A 1 191 ? 5.061 10.800 16.029 1.00 86.44 191 ASN A O 1
ATOM 1503 N N . SER A 1 192 ? 4.790 9.740 14.076 1.00 89.31 192 SER A N 1
ATOM 1504 C CA . SER A 1 192 ? 4.456 10.937 13.282 1.00 89.31 192 SER A CA 1
ATOM 1505 C C . SER A 1 192 ? 3.078 10.880 12.618 1.00 89.31 192 SER A C 1
ATOM 1507 O O . SER A 1 192 ? 2.533 11.922 12.247 1.00 89.31 192 SER A O 1
ATOM 1509 N N . MET A 1 193 ? 2.478 9.692 12.532 1.00 91.19 193 MET A N 1
ATOM 1510 C CA . MET A 1 193 ? 1.133 9.491 12.007 1.00 91.19 193 MET A CA 1
ATOM 1511 C C . MET A 1 193 ? 0.094 10.022 13.000 1.00 91.19 193 MET A C 1
ATOM 1513 O O . MET A 1 193 ? 0.077 9.632 14.164 1.00 91.19 193 MET A O 1
ATOM 1517 N N . SER A 1 194 ? -0.787 10.918 12.552 1.00 93.69 194 SER A N 1
ATOM 1518 C CA . SER A 1 194 ? -1.890 11.402 13.391 1.00 93.69 194 SER A CA 1
ATOM 1519 C C . SER A 1 194 ? -2.998 10.354 13.537 1.00 93.69 194 SER A C 1
ATOM 1521 O O . SER A 1 194 ? -3.283 9.619 12.588 1.00 93.69 194 SER A O 1
ATOM 1523 N N . THR A 1 195 ? -3.705 10.359 14.675 1.00 93.06 195 THR A N 1
ATOM 1524 C CA . THR A 1 195 ? -4.856 9.465 14.916 1.00 93.06 195 THR A CA 1
ATOM 1525 C C . THR A 1 195 ? -5.935 9.617 13.844 1.00 93.06 195 THR A C 1
ATOM 1527 O O . THR A 1 195 ? -6.513 8.633 13.402 1.00 93.06 195 THR A O 1
ATOM 1530 N N . ALA A 1 196 ? -6.162 10.831 13.331 1.00 94.00 196 ALA A N 1
ATOM 1531 C CA . ALA A 1 196 ? -7.109 11.067 12.242 1.00 94.00 196 ALA A CA 1
ATOM 1532 C C . ALA A 1 196 ? -6.731 10.330 10.943 1.00 94.00 196 ALA A C 1
ATOM 1534 O O . ALA A 1 196 ? -7.600 9.735 10.304 1.00 94.00 196 ALA A O 1
ATOM 1535 N N . ASN A 1 197 ? -5.453 10.354 10.553 1.00 95.31 197 ASN A N 1
ATOM 1536 C CA . ASN A 1 197 ? -4.980 9.647 9.362 1.00 95.31 197 ASN A CA 1
ATOM 1537 C C . ASN A 1 197 ? -4.919 8.132 9.579 1.00 95.31 197 ASN A C 1
ATOM 1539 O O . ASN A 1 197 ? -5.259 7.384 8.660 1.00 95.31 197 ASN A O 1
ATOM 1543 N N . MET A 1 198 ? -4.560 7.677 10.783 1.00 95.19 198 MET A N 1
ATOM 1544 C CA . MET A 1 198 ? -4.611 6.256 11.130 1.00 95.19 198 MET A CA 1
ATOM 1545 C C . MET A 1 198 ? -6.047 5.724 11.102 1.00 95.19 198 MET A C 1
ATOM 1547 O O . MET A 1 198 ? -6.313 4.737 10.423 1.00 95.19 198 MET A O 1
ATOM 1551 N N . ASP A 1 199 ? -7.006 6.429 11.707 1.00 93.88 199 ASP A N 1
ATOM 1552 C CA . ASP A 1 199 ? -8.422 6.050 11.659 1.00 93.88 199 ASP A CA 1
ATOM 1553 C C . ASP A 1 199 ? -8.970 6.013 10.224 1.00 93.88 199 ASP A C 1
ATOM 1555 O O . ASP A 1 199 ? -9.769 5.146 9.879 1.00 93.88 199 ASP A O 1
ATOM 1559 N N . ASN A 1 200 ? -8.584 6.976 9.376 1.00 95.75 200 ASN A N 1
ATOM 1560 C CA . ASN A 1 200 ? -8.989 6.982 7.968 1.00 95.75 200 ASN A CA 1
ATOM 1561 C C . ASN A 1 200 ? -8.397 5.791 7.207 1.00 95.75 200 ASN A C 1
ATOM 1563 O O . ASN A 1 200 ? -9.094 5.192 6.390 1.00 95.75 200 ASN A O 1
ATOM 1567 N N . THR A 1 201 ? -7.148 5.433 7.508 1.00 96.94 201 THR A N 1
ATOM 1568 C CA . THR A 1 201 ? -6.485 4.262 6.927 1.00 96.94 201 THR A CA 1
ATOM 1569 C C . THR A 1 201 ? -7.186 2.976 7.361 1.00 96.94 201 THR A C 1
ATOM 1571 O O . THR A 1 201 ? -7.572 2.185 6.507 1.00 96.94 201 THR A O 1
ATOM 1574 N N . LEU A 1 202 ? -7.457 2.820 8.663 1.00 95.75 202 LEU A N 1
ATOM 1575 C CA . LEU A 1 202 ? -8.235 1.713 9.228 1.00 95.75 202 LEU A CA 1
ATOM 1576 C C . LEU A 1 202 ? -9.603 1.572 8.553 1.00 95.75 202 LEU A C 1
ATOM 1578 O O . LEU A 1 202 ? -9.947 0.491 8.085 1.00 95.75 202 LEU A O 1
ATOM 1582 N N . ARG A 1 203 ? -10.376 2.663 8.467 1.00 94.56 203 ARG A N 1
ATOM 1583 C CA . ARG A 1 203 ? -11.700 2.654 7.821 1.00 94.56 203 ARG A CA 1
ATOM 1584 C C . ARG A 1 203 ? -11.635 2.304 6.342 1.00 94.56 203 ARG A C 1
ATOM 1586 O O . ARG A 1 203 ? -12.527 1.616 5.860 1.00 94.56 203 ARG A O 1
ATOM 1593 N N . GLY A 1 204 ? -10.620 2.795 5.637 1.00 96.31 204 GLY A N 1
ATOM 1594 C CA . GLY A 1 204 ? -10.393 2.454 4.239 1.00 96.31 204 GLY A CA 1
ATOM 1595 C C . GLY A 1 204 ? -10.143 0.962 4.063 1.00 96.31 204 GLY A C 1
ATOM 1596 O O . GLY A 1 204 ? -10.878 0.300 3.347 1.00 96.31 204 GLY A O 1
ATOM 1597 N N . TRP A 1 205 ? -9.193 0.407 4.815 1.00 97.50 205 TRP A N 1
ATOM 1598 C CA . TRP A 1 205 ? -8.813 -1.007 4.715 1.00 97.50 205 TRP A CA 1
ATOM 1599 C C . TRP A 1 205 ? -9.899 -1.966 5.225 1.00 97.50 205 TRP A C 1
ATOM 1601 O O . TRP A 1 205 ? -9.971 -3.113 4.794 1.00 97.50 205 TRP A O 1
ATOM 1611 N N . ALA A 1 206 ? -10.777 -1.496 6.115 1.00 95.25 206 ALA A N 1
ATOM 1612 C CA . ALA A 1 206 ? -11.962 -2.219 6.571 1.00 95.25 206 ALA A CA 1
ATOM 1613 C C . ALA A 1 206 ? -13.145 -2.164 5.585 1.00 95.25 206 ALA A C 1
ATOM 1615 O O . ALA A 1 206 ? -14.151 -2.837 5.804 1.00 95.25 206 ALA A O 1
ATOM 1616 N N . LYS A 1 207 ? -13.073 -1.370 4.512 1.00 93.75 207 LYS A N 1
ATOM 1617 C CA . LYS A 1 207 ? -14.165 -1.194 3.552 1.00 93.75 207 LYS A CA 1
ATOM 1618 C C . LYS A 1 207 ? -13.760 -1.759 2.195 1.00 93.75 207 LYS A C 1
ATOM 1620 O O . LYS A 1 207 ? -13.004 -1.125 1.480 1.00 93.75 207 LYS A O 1
ATOM 1625 N N . LEU A 1 208 ? -14.385 -2.864 1.788 1.00 92.62 208 LEU A N 1
ATOM 1626 C CA . LEU A 1 208 ? -14.221 -3.392 0.434 1.00 92.62 208 LEU A CA 1
ATOM 1627 C C . LEU A 1 208 ? -14.901 -2.471 -0.595 1.00 92.62 208 LEU A C 1
ATOM 1629 O O . LEU A 1 208 ? -16.130 -2.486 -0.745 1.00 92.62 208 LEU A O 1
ATOM 1633 N N . ASP A 1 209 ? -14.118 -1.688 -1.329 1.00 92.12 209 ASP A N 1
ATOM 1634 C CA . ASP A 1 209 ? -14.596 -0.789 -2.376 1.00 92.12 209 ASP A CA 1
ATOM 1635 C C . ASP A 1 209 ? -14.521 -1.436 -3.766 1.00 92.12 209 ASP A C 1
ATOM 1637 O O . ASP A 1 209 ? -13.693 -1.113 -4.619 1.00 92.12 209 ASP A O 1
ATOM 1641 N N . THR A 1 210 ? -15.467 -2.341 -4.033 1.00 93.44 210 THR A N 1
A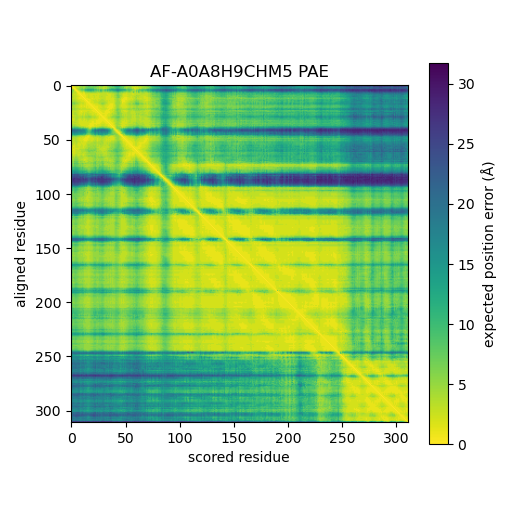TOM 1642 C CA . THR A 1 210 ? -15.590 -2.994 -5.352 1.00 93.44 210 THR A CA 1
ATOM 1643 C C . THR A 1 210 ? -15.797 -2.011 -6.511 1.00 93.44 210 THR A C 1
ATOM 1645 O O . THR A 1 210 ? -15.535 -2.361 -7.662 1.00 93.44 210 THR A O 1
ATOM 1648 N N . THR A 1 211 ? -16.236 -0.774 -6.239 1.00 92.88 211 THR A N 1
ATOM 1649 C CA . THR A 1 211 ? -16.379 0.262 -7.274 1.00 92.88 211 THR A CA 1
ATOM 1650 C C . THR A 1 211 ? -15.042 0.890 -7.658 1.00 92.88 211 THR A C 1
ATOM 1652 O O . THR A 1 211 ? -14.877 1.295 -8.808 1.00 92.88 211 THR A O 1
ATOM 1655 N N . ALA A 1 212 ? -14.078 0.903 -6.732 1.00 89.94 212 ALA A N 1
ATOM 1656 C CA . ALA A 1 212 ? -12.692 1.295 -6.970 1.00 89.94 212 ALA A CA 1
ATOM 1657 C C . ALA A 1 212 ? -11.833 0.161 -7.568 1.00 89.94 212 ALA A C 1
ATOM 1659 O O . ALA A 1 212 ? -10.686 0.395 -7.939 1.00 89.94 212 ALA A O 1
ATOM 1660 N N . GLY A 1 213 ? -12.395 -1.044 -7.718 1.00 92.06 213 GLY A N 1
ATOM 1661 C CA . GLY A 1 213 ? -11.720 -2.202 -8.309 1.00 92.06 213 GLY A CA 1
ATOM 1662 C C . GLY A 1 213 ? -11.094 -3.161 -7.298 1.00 92.06 213 GLY A C 1
ATOM 1663 O O . GLY A 1 213 ? -10.485 -4.144 -7.719 1.00 92.06 213 GLY A O 1
ATOM 1664 N N . GLU A 1 214 ? -11.279 -2.926 -5.996 1.00 96.19 214 GLU A N 1
ATOM 1665 C CA . GLU A 1 214 ? -10.847 -3.862 -4.959 1.00 96.19 214 GLU A CA 1
ATOM 1666 C C . GLU A 1 214 ? -11.582 -5.201 -5.102 1.00 96.19 214 GLU A C 1
ATOM 1668 O O . GLU A 1 214 ? -12.781 -5.266 -5.396 1.00 96.19 214 GLU A O 1
ATOM 1673 N N . THR A 1 215 ? -10.852 -6.292 -4.895 1.00 96.56 215 THR A N 1
ATOM 1674 C CA . THR A 1 215 ? -11.343 -7.655 -5.129 1.00 96.56 215 THR A CA 1
ATOM 1675 C C . THR A 1 215 ? -11.556 -8.445 -3.845 1.00 96.56 215 THR A C 1
ATOM 1677 O O . THR A 1 215 ? -12.351 -9.386 -3.851 1.00 96.56 215 THR A O 1
ATOM 1680 N N . ALA A 1 216 ? -10.887 -8.077 -2.749 1.00 96.19 216 ALA A N 1
ATOM 1681 C CA . ALA A 1 216 ? -11.040 -8.728 -1.454 1.00 96.19 216 ALA A CA 1
ATOM 1682 C C . ALA A 1 216 ? -10.460 -7.880 -0.314 1.00 96.19 216 ALA A C 1
ATOM 1684 O O . ALA A 1 216 ? -9.528 -7.113 -0.515 1.00 96.19 216 ALA A O 1
ATOM 1685 N N . ILE A 1 217 ? -10.940 -8.121 0.906 1.00 97.31 217 ILE A N 1
ATOM 1686 C CA . ILE A 1 217 ? -10.147 -7.903 2.120 1.00 97.31 217 ILE A CA 1
ATOM 1687 C C . ILE A 1 217 ? -9.554 -9.269 2.476 1.00 97.31 217 ILE A C 1
ATOM 1689 O O . ILE A 1 217 ? -10.291 -10.244 2.649 1.00 97.31 217 ILE A O 1
ATOM 1693 N N . GLN A 1 218 ? -8.226 -9.374 2.509 1.00 98.06 218 GLN A N 1
ATOM 1694 C CA . GLN A 1 218 ? -7.545 -10.644 2.781 1.00 98.06 218 GLN A CA 1
ATOM 1695 C C . GLN A 1 218 ? -7.739 -11.075 4.235 1.00 98.06 218 GLN A C 1
ATOM 1697 O O . GLN A 1 218 ? -7.811 -10.235 5.122 1.00 98.06 218 GLN A O 1
ATOM 1702 N N . SER A 1 219 ? -7.805 -12.380 4.498 1.00 97.25 219 SER A N 1
ATOM 1703 C CA . SER A 1 219 ? -7.846 -12.907 5.868 1.00 97.25 219 SER A CA 1
ATOM 1704 C C . SER A 1 219 ? -6.449 -13.226 6.399 1.00 97.25 219 SER A C 1
ATOM 1706 O O . SER A 1 219 ? -5.558 -13.572 5.626 1.00 97.25 219 SER A O 1
ATOM 1708 N N . ASN A 1 220 ? -6.284 -13.229 7.724 1.00 97.56 220 ASN A N 1
ATOM 1709 C CA . ASN A 1 220 ? -5.032 -13.578 8.413 1.00 97.56 220 ASN A CA 1
ATOM 1710 C C . ASN A 1 220 ? -3.857 -12.640 8.094 1.00 97.56 220 ASN A C 1
ATOM 1712 O O . ASN A 1 220 ? -2.705 -13.072 8.074 1.00 97.56 220 ASN A O 1
ATOM 1716 N N . VAL A 1 221 ? -4.140 -11.364 7.832 1.00 98.19 221 VAL A N 1
ATOM 1717 C CA . VAL A 1 221 ? -3.096 -10.355 7.643 1.00 98.19 221 VAL A CA 1
ATOM 1718 C C . VAL A 1 221 ? -2.597 -9.894 9.008 1.00 98.19 221 VAL A C 1
ATOM 1720 O O . VAL A 1 221 ? -3.382 -9.562 9.899 1.00 98.19 221 VAL A O 1
ATOM 1723 N N . GLU A 1 222 ? -1.279 -9.864 9.175 1.00 98.06 222 GLU A N 1
ATOM 1724 C CA . GLU A 1 222 ? -0.652 -9.187 10.306 1.00 98.06 222 GLU A CA 1
ATOM 1725 C C . GLU A 1 222 ? -0.397 -7.720 9.955 1.00 98.06 222 GLU A C 1
ATOM 1727 O O . GLU A 1 222 ? 0.134 -7.433 8.879 1.00 98.06 222 GLU A O 1
ATOM 1732 N N . TRP A 1 223 ? -0.722 -6.791 10.855 1.00 97.75 223 TRP A N 1
ATOM 1733 C CA . TRP A 1 223 ? -0.531 -5.361 10.619 1.00 97.75 223 TRP A CA 1
ATOM 1734 C C . TRP A 1 223 ? -0.052 -4.621 11.870 1.00 97.75 223 TRP A C 1
ATOM 1736 O O . TRP A 1 223 ? -0.638 -4.740 12.945 1.00 97.75 223 TRP A O 1
ATOM 1746 N N . GLY A 1 224 ? 1.032 -3.853 11.731 1.00 96.81 224 GLY A N 1
ATOM 1747 C CA . GLY A 1 224 ? 1.498 -2.927 12.766 1.00 96.81 224 GLY A CA 1
ATOM 1748 C C . GLY A 1 224 ? 0.982 -1.513 12.526 1.00 96.81 224 GLY A C 1
ATOM 1749 O O . GLY A 1 224 ? 1.390 -0.897 11.538 1.00 96.81 224 GLY A O 1
ATOM 1750 N N . ILE A 1 225 ? 0.139 -1.008 13.430 1.00 95.38 225 ILE A N 1
ATOM 1751 C CA . ILE A 1 225 ? -0.475 0.328 13.354 1.00 95.38 225 ILE A CA 1
ATOM 1752 C C . ILE A 1 225 ? 0.097 1.296 14.396 1.00 95.38 225 ILE A C 1
ATOM 1754 O O . ILE A 1 225 ? 0.760 0.882 15.343 1.00 95.38 225 ILE A O 1
ATOM 1758 N N . GLU A 1 226 ? -0.179 2.587 14.209 1.00 93.88 226 GLU A N 1
ATOM 1759 C CA . GLU A 1 226 ? 0.099 3.648 15.189 1.00 93.88 226 GLU A CA 1
ATOM 1760 C C . GLU A 1 226 ? -1.146 3.969 16.023 1.00 93.88 226 GLU A C 1
ATOM 1762 O O . GLU A 1 226 ? -2.174 3.295 15.918 1.00 93.88 226 GLU A O 1
ATOM 1767 N N . ASP A 1 227 ? -1.038 4.998 16.861 1.00 92.88 227 ASP A N 1
ATOM 1768 C CA . ASP A 1 227 ? -2.130 5.496 17.690 1.00 92.88 227 ASP A CA 1
ATOM 1769 C C . ASP A 1 227 ? -3.405 5.770 16.872 1.00 92.88 227 ASP A C 1
ATOM 1771 O O . ASP A 1 227 ? -3.376 6.356 15.784 1.00 92.88 227 ASP A O 1
ATOM 1775 N N . TYR A 1 228 ? -4.545 5.368 17.429 1.00 92.19 228 TYR A N 1
ATOM 1776 C CA . TYR A 1 228 ? -5.862 5.464 16.800 1.00 92.19 228 TYR A CA 1
ATOM 1777 C C . TYR A 1 228 ? -6.936 5.819 17.836 1.00 92.19 228 TYR A C 1
ATOM 1779 O O . TYR A 1 228 ? -6.741 5.673 19.045 1.00 92.19 228 TYR A O 1
ATOM 1787 N N . SER A 1 229 ? -8.080 6.302 17.356 1.00 88.88 229 SER A N 1
ATOM 1788 C CA . SER A 1 229 ? -9.202 6.742 18.201 1.00 88.88 229 SER A CA 1
ATOM 1789 C C . SER A 1 229 ? -10.522 6.028 17.905 1.00 88.88 229 SER A C 1
ATOM 1791 O O . SER A 1 229 ? -11.445 6.067 18.722 1.00 88.88 229 SER A O 1
ATOM 1793 N N . ASP A 1 230 ? -10.617 5.360 16.751 1.00 83.25 230 ASP A N 1
ATOM 1794 C CA . ASP A 1 230 ? -11.792 4.607 16.307 1.00 83.25 230 ASP A CA 1
ATOM 1795 C C . ASP A 1 230 ? -11.476 3.107 16.216 1.00 83.25 230 ASP A C 1
ATOM 1797 O O . ASP A 1 230 ? -10.754 2.661 15.322 1.00 83.25 230 ASP A O 1
ATOM 1801 N N . ALA A 1 231 ? -12.012 2.322 17.154 1.00 82.44 231 ALA A N 1
ATOM 1802 C CA . ALA A 1 231 ? -11.745 0.885 17.232 1.00 82.44 231 ALA A CA 1
ATOM 1803 C C . ALA A 1 231 ? -12.624 0.049 16.288 1.00 82.44 231 ALA A C 1
ATOM 1805 O O . ALA A 1 231 ? -12.325 -1.122 16.067 1.00 82.44 231 ALA A O 1
ATOM 1806 N N . THR A 1 232 ? -13.670 0.630 15.693 1.00 79.94 232 THR A N 1
ATOM 1807 C CA . THR A 1 232 ? -14.698 -0.107 14.936 1.00 79.94 232 THR A CA 1
ATOM 1808 C C . THR A 1 232 ? -14.105 -0.850 13.743 1.00 79.94 232 THR A C 1
ATOM 1810 O O . THR A 1 232 ? -14.263 -2.059 13.598 1.00 79.94 232 THR A O 1
ATOM 1813 N N . ALA A 1 233 ? -13.369 -0.128 12.895 1.00 87.25 233 ALA A N 1
ATOM 1814 C CA . ALA A 1 233 ? -12.757 -0.688 11.693 1.00 87.25 233 ALA A CA 1
ATOM 1815 C C . ALA A 1 233 ? -11.667 -1.716 12.031 1.00 87.25 233 ALA A C 1
ATOM 1817 O O . ALA A 1 233 ? -11.584 -2.771 11.405 1.00 87.25 233 ALA A O 1
ATOM 1818 N N . ARG A 1 234 ? -10.866 -1.429 13.066 1.00 89.81 234 ARG A N 1
ATOM 1819 C CA . ARG A 1 234 ? -9.858 -2.353 13.598 1.00 89.81 234 ARG A CA 1
ATOM 1820 C C . ARG A 1 234 ? -10.502 -3.669 14.022 1.00 89.81 234 ARG A C 1
ATOM 1822 O O . ARG A 1 234 ? -10.024 -4.734 13.645 1.00 89.81 234 ARG A O 1
ATOM 1829 N N . GLN A 1 235 ? -11.572 -3.589 14.806 1.00 84.00 235 GLN A N 1
ATOM 1830 C CA . GLN A 1 235 ? -12.232 -4.764 15.346 1.00 84.00 235 GLN A CA 1
ATOM 1831 C C . GLN A 1 235 ? -12.919 -5.578 14.251 1.00 84.00 235 GLN A C 1
ATOM 1833 O O . GLN A 1 235 ? -12.760 -6.793 14.212 1.00 84.00 235 GLN A O 1
ATOM 1838 N N . TYR A 1 236 ? -13.575 -4.916 13.297 1.00 82.88 236 TYR A N 1
ATOM 1839 C CA . TYR A 1 236 ? -14.145 -5.573 12.125 1.00 82.88 236 TYR A CA 1
ATOM 1840 C C . TYR A 1 236 ? -13.106 -6.406 11.352 1.00 82.88 236 TYR A C 1
ATOM 1842 O O . TYR A 1 236 ? -13.383 -7.552 10.991 1.00 82.88 236 TYR A O 1
ATOM 1850 N N . LEU A 1 237 ? -11.895 -5.869 11.144 1.00 92.69 237 LEU A N 1
ATOM 1851 C CA . LEU A 1 237 ? -10.785 -6.594 10.508 1.00 92.69 237 LEU A CA 1
ATOM 1852 C C . LEU A 1 237 ? -10.343 -7.823 11.323 1.00 92.69 237 LEU A C 1
ATOM 1854 O O . LEU A 1 237 ? -10.071 -8.881 10.752 1.00 92.69 237 LEU A O 1
ATOM 1858 N N . ILE A 1 238 ? -10.302 -7.711 12.651 1.00 88.75 238 ILE A N 1
ATOM 1859 C CA . ILE A 1 238 ? -9.952 -8.819 13.550 1.00 88.75 238 ILE A CA 1
ATOM 1860 C C . ILE A 1 238 ? -11.037 -9.901 13.521 1.00 88.75 238 ILE A C 1
ATOM 1862 O O . ILE A 1 238 ? -10.733 -11.053 13.228 1.00 88.75 238 ILE A O 1
ATOM 1866 N N . ASP A 1 239 ? -12.296 -9.543 13.755 1.00 81.25 239 ASP A N 1
ATOM 1867 C CA . ASP A 1 239 ? -13.377 -10.515 13.944 1.00 81.25 239 ASP A CA 1
ATOM 1868 C C . ASP A 1 239 ? -13.818 -11.167 12.633 1.00 81.25 239 ASP A C 1
ATOM 1870 O O . ASP A 1 239 ? -14.063 -12.373 12.583 1.00 81.25 239 ASP A O 1
ATOM 1874 N N . THR A 1 240 ? -13.894 -10.384 11.553 1.00 84.56 240 THR A N 1
ATOM 1875 C CA . THR A 1 240 ? -14.406 -10.866 10.260 1.00 84.56 240 THR A CA 1
ATOM 1876 C C . THR A 1 240 ? -13.313 -11.521 9.424 1.00 84.56 240 THR A C 1
ATOM 1878 O O . THR A 1 240 ? -13.569 -12.507 8.732 1.00 84.56 240 THR A O 1
ATOM 1881 N N . TYR A 1 241 ? -12.087 -10.990 9.477 1.00 93.00 241 TYR A N 1
ATOM 1882 C CA . TYR A 1 241 ? -10.987 -11.427 8.614 1.00 93.00 241 TYR A CA 1
ATOM 1883 C C . TYR A 1 241 ? -9.834 -12.081 9.380 1.00 93.00 241 TYR A C 1
ATOM 1885 O O . TYR A 1 241 ? -8.837 -12.457 8.762 1.00 93.00 241 TYR A O 1
ATOM 1893 N N . ASN A 1 242 ? -9.952 -12.279 10.695 1.00 93.69 242 ASN A N 1
ATOM 1894 C CA . ASN A 1 242 ? -8.916 -12.888 11.533 1.00 93.69 242 ASN A CA 1
ATOM 1895 C C . ASN A 1 242 ? -7.564 -12.156 11.433 1.00 93.69 242 ASN A C 1
ATOM 1897 O O . ASN A 1 242 ? -6.505 -12.786 11.372 1.00 93.69 242 ASN A O 1
ATOM 1901 N N . TRP A 1 243 ? -7.586 -10.823 11.331 1.00 97.19 243 TRP A N 1
ATOM 1902 C CA . TRP A 1 243 ? -6.357 -10.030 11.316 1.00 97.19 243 TRP A CA 1
ATOM 1903 C C . TRP A 1 243 ? -5.674 -10.062 12.679 1.00 97.19 243 TRP A C 1
ATOM 1905 O O . TRP A 1 243 ? -6.322 -10.060 13.723 1.00 97.19 243 TRP A O 1
ATOM 1915 N N . THR A 1 244 ? -4.345 -10.026 12.666 1.00 96.25 244 THR A N 1
ATOM 1916 C CA . THR A 1 244 ? -3.544 -9.794 13.872 1.00 96.25 244 THR A CA 1
ATOM 1917 C C . THR A 1 244 ? -3.003 -8.375 13.819 1.00 96.25 244 THR A C 1
ATOM 1919 O O . THR A 1 244 ? -2.071 -8.084 13.071 1.00 96.25 244 THR A O 1
ATOM 1922 N N . ILE A 1 245 ? -3.599 -7.476 14.601 1.00 94.56 245 ILE A N 1
ATOM 1923 C CA . ILE A 1 245 ? -3.221 -6.062 14.618 1.00 94.56 245 ILE A CA 1
ATOM 1924 C C . ILE A 1 245 ? -2.437 -5.774 15.896 1.00 94.56 245 ILE A C 1
ATOM 1926 O O . ILE A 1 245 ? -2.984 -5.863 16.994 1.00 94.56 245 ILE A O 1
ATOM 1930 N N . SER A 1 246 ? -1.154 -5.436 15.753 1.00 91.62 246 SER A N 1
ATOM 1931 C CA . SER A 1 246 ? -0.339 -4.916 16.853 1.00 91.62 246 SER A CA 1
ATOM 1932 C C . SER A 1 246 ? -0.449 -3.395 16.866 1.00 91.62 246 SER A C 1
ATOM 1934 O O . SER A 1 246 ? -0.079 -2.752 15.879 1.00 91.62 246 SER A O 1
ATOM 1936 N N . ASP A 1 247 ? -0.952 -2.835 17.959 1.00 78.31 247 ASP A N 1
ATOM 1937 C CA . ASP A 1 247 ? -1.189 -1.405 18.124 1.00 78.31 247 ASP A CA 1
ATOM 1938 C C . ASP A 1 247 ? -0.236 -0.734 19.125 1.00 78.31 247 ASP A C 1
ATOM 1940 O O . ASP A 1 247 ? 0.411 -1.390 19.943 1.00 78.31 247 ASP A O 1
ATOM 1944 N N . SER A 1 248 ? -0.139 0.597 19.012 1.00 77.69 248 SER A N 1
ATOM 1945 C CA . SER A 1 248 ? 0.456 1.470 20.030 1.00 77.69 248 SER A CA 1
ATOM 1946 C C . SER A 1 248 ? -0.609 1.822 21.080 1.00 77.69 248 SER A C 1
ATOM 1948 O O . SER A 1 248 ? -0.878 1.018 21.971 1.00 77.69 248 SER A O 1
ATOM 1950 N N . ASN A 1 249 ? -1.250 2.995 20.989 1.00 85.81 249 ASN A N 1
ATOM 1951 C CA . ASN A 1 249 ? -2.221 3.467 21.976 1.00 85.81 249 ASN A CA 1
ATOM 1952 C C . ASN A 1 249 ? -3.600 3.725 21.357 1.00 85.81 249 ASN A C 1
ATOM 1954 O O . ASN A 1 249 ? -3.736 4.387 20.328 1.00 85.81 249 ASN A O 1
ATOM 1958 N N . PHE A 1 250 ? -4.640 3.261 22.046 1.00 85.88 250 PHE A N 1
ATOM 1959 C CA . PHE A 1 250 ? -6.019 3.652 21.775 1.00 85.88 250 PHE A CA 1
ATOM 1960 C C . PHE A 1 250 ? -6.399 4.849 22.650 1.00 85.88 250 PHE A C 1
ATOM 1962 O O . PHE A 1 250 ? -6.376 4.743 23.878 1.00 85.88 250 PHE A O 1
ATOM 1969 N N . ASP A 1 251 ? -6.745 5.984 22.039 1.00 80.44 251 ASP A N 1
ATOM 1970 C CA . ASP A 1 251 ? -7.024 7.218 22.792 1.00 80.44 251 ASP A CA 1
ATOM 1971 C C . ASP A 1 251 ? -8.455 7.302 23.364 1.00 80.44 251 ASP A C 1
ATOM 1973 O O . ASP A 1 251 ? -8.725 8.135 24.231 1.00 80.44 251 ASP A O 1
ATOM 1977 N N . GLY A 1 252 ? -9.371 6.440 22.904 1.00 77.00 252 GLY A N 1
ATOM 1978 C CA . GLY A 1 252 ? -10.757 6.355 23.377 1.00 77.00 252 GLY A CA 1
ATOM 1979 C C . GLY A 1 252 ? -11.623 7.602 23.149 1.00 77.00 252 GLY A C 1
ATOM 1980 O O . GLY A 1 252 ? -12.724 7.690 23.687 1.00 77.00 252 GLY A O 1
ATOM 1981 N N . SER A 1 253 ? -11.152 8.586 22.379 1.00 79.25 253 SER A N 1
ATOM 1982 C CA . SER A 1 253 ? -11.823 9.882 22.220 1.00 79.25 253 SER A CA 1
ATOM 1983 C C . SER A 1 253 ? -13.034 9.842 21.286 1.00 79.25 253 SER A C 1
ATOM 1985 O O . SER A 1 253 ? -13.931 10.674 21.420 1.00 79.25 253 SER A O 1
ATOM 1987 N N . LYS A 1 254 ? -13.076 8.884 20.348 1.00 76.50 254 LYS A N 1
ATOM 1988 C CA . LYS A 1 254 ? -14.209 8.676 19.423 1.00 76.50 254 LYS A CA 1
ATOM 1989 C C . LYS A 1 254 ? -14.992 7.400 19.706 1.00 76.50 254 LYS A C 1
ATOM 1991 O O . LYS A 1 254 ? -16.163 7.313 19.342 1.00 76.50 254 LYS A O 1
ATOM 1996 N N . THR A 1 255 ? -14.345 6.414 20.320 1.00 84.00 255 THR A N 1
ATOM 1997 C CA . THR A 1 255 ? -14.939 5.116 20.635 1.00 84.00 255 THR A CA 1
ATOM 1998 C C . THR A 1 255 ? -14.715 4.784 22.103 1.00 84.00 255 THR A C 1
ATOM 2000 O O . THR A 1 255 ? -13.594 4.866 22.595 1.00 84.00 255 THR A O 1
ATOM 2003 N N . ILE A 1 256 ? -15.764 4.356 22.796 1.00 85.06 256 ILE A N 1
ATOM 2004 C CA . ILE A 1 256 ? -15.634 3.653 24.071 1.00 85.06 256 ILE A CA 1
ATOM 2005 C C . ILE A 1 256 ? -15.674 2.168 23.735 1.00 85.06 256 ILE A C 1
ATOM 2007 O O . ILE A 1 256 ? -16.697 1.670 23.266 1.00 85.06 256 ILE A O 1
ATOM 2011 N N . GLN A 1 257 ? -14.551 1.482 23.940 1.00 86.62 257 GLN A N 1
ATOM 2012 C CA . GLN A 1 257 ? -14.450 0.048 23.691 1.00 86.62 257 GLN A CA 1
ATOM 2013 C C . GLN A 1 257 ? -14.558 -0.748 24.991 1.00 86.62 257 GLN A C 1
ATOM 2015 O O . GLN A 1 257 ? -14.015 -0.355 26.028 1.00 86.62 257 GLN A O 1
ATOM 2020 N N . GLY A 1 258 ? -15.245 -1.876 24.898 1.00 83.75 258 GLY A N 1
ATOM 2021 C CA . GLY A 1 258 ? -15.316 -2.896 25.918 1.00 83.75 258 GLY A CA 1
ATOM 2022 C C . GLY A 1 258 ? -14.116 -3.817 25.920 1.00 83.75 258 GLY A C 1
ATOM 2023 O O . GLY A 1 258 ? -12.986 -3.443 25.608 1.00 83.75 258 GLY A O 1
ATOM 2024 N N . THR A 1 259 ? -14.365 -5.036 26.352 1.00 84.44 259 THR A N 1
ATOM 2025 C CA . THR A 1 259 ? -13.385 -6.091 26.578 1.00 84.44 259 THR A CA 1
ATOM 2026 C C . THR A 1 259 ? -13.997 -7.412 26.119 1.00 84.44 259 THR A C 1
ATOM 2028 O O . THR A 1 259 ? -15.096 -7.437 25.595 1.00 84.44 259 THR A O 1
ATOM 2031 N N . ALA A 1 260 ? -13.320 -8.540 26.325 1.00 85.38 260 ALA A N 1
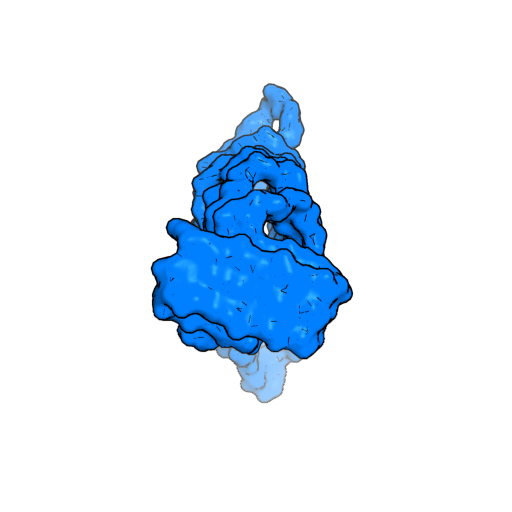ATOM 2032 C CA . ALA A 1 260 ? -13.901 -9.854 26.027 1.00 85.38 260 ALA A CA 1
ATOM 2033 C C . ALA A 1 260 ? -14.918 -10.349 27.087 1.00 85.38 260 ALA A C 1
ATOM 2035 O O . ALA A 1 260 ? -15.262 -11.533 27.103 1.00 85.38 260 ALA A O 1
ATOM 2036 N N . ILE A 1 261 ? -15.327 -9.492 28.028 1.00 89.25 261 ILE A N 1
ATOM 2037 C CA . ILE A 1 261 ? -16.304 -9.804 29.075 1.00 89.25 261 ILE A CA 1
ATOM 2038 C C . ILE A 1 261 ? -17.437 -8.784 29.048 1.00 89.25 261 ILE A C 1
ATOM 2040 O O . ILE A 1 261 ? -17.226 -7.648 28.647 1.00 89.25 261 ILE A O 1
ATOM 2044 N N . SER A 1 262 ? -18.582 -9.159 29.626 1.00 92.44 262 SER A N 1
ATOM 2045 C CA . SER A 1 262 ? -19.731 -8.268 29.790 1.00 92.44 262 SER A CA 1
ATOM 2046 C C . SER A 1 262 ? -19.360 -6.906 30.377 1.00 92.44 262 SER A C 1
ATOM 2048 O O . SER A 1 262 ? -18.773 -6.795 31.462 1.00 92.44 262 SER A O 1
ATOM 2050 N N . ASN A 1 263 ? -19.778 -5.862 29.683 1.00 94.50 263 ASN A N 1
ATOM 2051 C CA . ASN A 1 263 ? -19.563 -4.472 30.016 1.00 94.50 263 ASN A CA 1
ATOM 2052 C C . ASN A 1 263 ? -20.882 -3.691 30.019 1.00 94.50 263 ASN A C 1
ATOM 2054 O O . ASN A 1 263 ? -21.916 -4.108 29.499 1.00 94.50 263 ASN A O 1
ATOM 2058 N N . THR A 1 264 ? -20.859 -2.532 30.669 1.00 95.06 264 THR A N 1
ATOM 2059 C CA . THR A 1 264 ? -21.975 -1.587 30.652 1.00 95.06 264 THR A CA 1
ATOM 2060 C C . THR A 1 264 ? -21.417 -0.198 30.408 1.00 95.06 264 THR A C 1
ATOM 2062 O O . THR A 1 264 ? -20.667 0.316 31.239 1.00 95.06 264 THR A O 1
ATOM 2065 N N . PHE A 1 265 ? -21.784 0.400 29.278 1.00 92.31 265 PHE A N 1
ATOM 2066 C CA . PHE A 1 265 ? -21.328 1.725 28.870 1.00 92.31 265 PHE A CA 1
ATOM 2067 C C . PHE A 1 265 ? -22.504 2.653 28.609 1.00 92.31 265 PHE A C 1
ATOM 2069 O O . PHE A 1 265 ? -23.549 2.225 28.126 1.00 92.31 265 PHE A O 1
ATOM 2076 N N . ALA A 1 266 ? -22.308 3.933 28.919 1.00 91.19 266 ALA A N 1
ATOM 2077 C CA . ALA A 1 266 ? -23.272 4.985 28.647 1.00 91.19 266 ALA A CA 1
ATOM 2078 C C . ALA A 1 266 ? -22.563 6.266 28.186 1.00 91.19 266 ALA A C 1
ATOM 2080 O O . ALA A 1 266 ? -21.530 6.634 28.753 1.00 91.19 266 ALA A O 1
ATOM 2081 N N . THR A 1 267 ? -23.131 6.960 27.201 1.00 88.31 267 THR A N 1
ATOM 2082 C CA . THR A 1 267 ? -22.709 8.301 26.756 1.00 88.31 267 THR A CA 1
ATOM 2083 C C . THR A 1 267 ? -23.876 9.290 26.859 1.00 88.31 267 THR A C 1
ATOM 2085 O O . THR A 1 267 ? -25.012 8.884 27.073 1.00 88.31 267 THR A O 1
ATOM 2088 N N . THR A 1 268 ? -23.620 10.605 26.817 1.00 81.19 268 THR A N 1
ATOM 2089 C CA . THR A 1 268 ? -24.669 11.608 27.125 1.00 81.19 268 THR A CA 1
ATOM 2090 C C . THR A 1 268 ? -24.738 12.837 26.214 1.00 81.19 268 THR A C 1
ATOM 2092 O O . THR A 1 268 ? -25.785 13.486 26.191 1.00 81.19 268 THR A O 1
ATOM 2095 N N . GLY A 1 269 ? -23.697 13.191 25.448 1.00 73.06 269 GLY A N 1
ATOM 2096 C CA . GLY A 1 269 ? -23.700 14.504 24.776 1.00 73.06 269 GLY A CA 1
ATOM 2097 C C . GLY A 1 269 ? -22.762 14.717 23.592 1.00 73.06 269 GLY A C 1
ATOM 2098 O O . GLY A 1 269 ? -22.700 15.829 23.072 1.00 73.06 269 GLY A O 1
ATOM 2099 N N . THR A 1 270 ? -22.042 13.692 23.151 1.00 83.00 270 THR A N 1
ATOM 2100 C CA . THR A 1 270 ? -21.231 13.741 21.931 1.00 83.00 270 THR A CA 1
ATOM 2101 C C . THR A 1 270 ? -21.477 12.480 21.138 1.00 83.00 270 THR A C 1
ATOM 2103 O O . THR A 1 270 ? -21.557 11.410 21.738 1.00 83.00 270 THR A O 1
ATOM 2106 N N . LYS A 1 271 ? -21.508 12.607 19.808 1.00 85.06 271 LYS A N 1
ATOM 2107 C CA . LYS A 1 271 ? -21.539 11.452 18.912 1.00 85.06 271 LYS A CA 1
ATOM 2108 C C . LYS A 1 271 ? -20.396 10.511 19.280 1.00 85.06 271 LYS A C 1
ATOM 2110 O O . LYS A 1 271 ? -19.232 10.892 19.144 1.00 85.06 271 LYS A O 1
ATOM 2115 N N . THR A 1 272 ? -20.742 9.323 19.751 1.00 84.00 272 THR A N 1
ATOM 2116 C CA . THR A 1 272 ? -19.795 8.332 20.261 1.00 84.00 272 THR A CA 1
ATOM 2117 C C . THR A 1 272 ? -20.072 6.989 19.603 1.00 84.00 272 THR A C 1
ATOM 2119 O O . THR A 1 272 ? -21.227 6.616 19.397 1.00 84.00 272 THR A O 1
ATOM 2122 N N . THR A 1 273 ? -19.015 6.239 19.308 1.00 88.06 273 THR A N 1
ATOM 2123 C CA . THR A 1 273 ? -19.162 4.807 19.050 1.00 88.06 273 THR A CA 1
ATOM 2124 C C . THR A 1 273 ? -19.008 4.041 20.363 1.00 88.06 273 THR A C 1
ATOM 2126 O O . THR A 1 273 ? -17.990 4.167 21.040 1.00 88.06 273 THR A O 1
ATOM 2129 N N . LEU A 1 274 ? -20.005 3.251 20.745 1.00 88.00 274 LEU A N 1
ATOM 2130 C CA . LEU A 1 274 ? -19.917 2.281 21.832 1.00 88.00 274 LEU A CA 1
ATOM 2131 C C . LEU A 1 274 ? -19.697 0.908 21.204 1.00 88.00 274 LEU A C 1
ATOM 2133 O O . LEU A 1 274 ? -20.533 0.468 20.421 1.00 88.00 274 LEU A O 1
ATOM 2137 N N . HIS A 1 275 ? -18.598 0.238 21.539 1.00 89.25 275 HIS A N 1
ATOM 2138 C CA . HIS A 1 275 ? -18.300 -1.094 21.018 1.00 89.25 275 HIS A CA 1
ATOM 2139 C C . HIS A 1 275 ? -18.090 -2.078 22.170 1.00 89.25 275 HIS A C 1
ATOM 2141 O O . HIS A 1 275 ? -17.116 -1.941 22.902 1.00 89.25 275 HIS A O 1
ATOM 2147 N N . GLY A 1 276 ? -18.970 -3.067 22.332 1.00 85.94 276 GLY A N 1
ATOM 2148 C CA . GLY A 1 276 ? -18.928 -4.052 23.424 1.00 85.94 276 GLY A CA 1
ATOM 2149 C C . GLY A 1 276 ? -17.755 -5.033 23.323 1.00 85.94 276 GLY A C 1
ATOM 2150 O O . GLY A 1 276 ? -17.064 -5.288 24.305 1.00 85.94 276 GLY A O 1
ATOM 2151 N N . LEU A 1 277 ? -17.409 -5.409 22.088 1.00 85.12 277 LEU A N 1
ATOM 2152 C CA . LEU A 1 277 ? -16.419 -6.434 21.733 1.00 85.12 277 LEU A CA 1
ATOM 2153 C C . LEU A 1 277 ? -16.939 -7.843 22.009 1.00 85.12 277 LEU A C 1
ATOM 2155 O O . LEU A 1 277 ? -17.444 -8.462 21.083 1.00 85.12 277 LEU A O 1
ATOM 2159 N N . GLY A 1 278 ? -16.776 -8.391 23.210 1.00 82.50 278 GLY A N 1
ATOM 2160 C CA . GLY A 1 278 ? -17.226 -9.747 23.507 1.00 82.50 278 GLY A CA 1
ATOM 2161 C C . GLY A 1 278 ? -17.824 -9.869 24.898 1.00 82.50 278 GLY A C 1
ATOM 2162 O O . GLY A 1 278 ? -17.392 -9.212 25.834 1.00 82.50 278 GLY A O 1
ATOM 2163 N N . GLY A 1 279 ? -18.757 -10.800 25.066 1.00 89.44 279 GLY A N 1
ATOM 2164 C CA . GLY A 1 279 ? -19.564 -10.912 26.276 1.00 89.44 279 GLY A CA 1
ATOM 2165 C C . GLY A 1 279 ? -20.985 -10.415 26.032 1.00 89.44 279 GLY A C 1
ATOM 2166 O O . GLY A 1 279 ? -21.360 -10.113 24.916 1.00 89.44 279 GLY A O 1
ATOM 2167 N N . ASN A 1 280 ? -21.812 -10.416 27.077 1.00 95.19 280 ASN A N 1
ATOM 2168 C CA . ASN A 1 280 ? -23.168 -9.869 26.990 1.00 95.19 280 ASN A CA 1
ATOM 2169 C C . ASN A 1 280 ? -23.133 -8.425 27.491 1.00 95.19 280 ASN A C 1
ATOM 2171 O O . ASN A 1 280 ? -23.065 -8.218 28.711 1.00 95.19 280 ASN A O 1
ATOM 2175 N N . ASP A 1 281 ? -23.140 -7.465 26.584 1.00 95.25 281 ASP A N 1
ATOM 2176 C CA . ASP A 1 281 ? -22.918 -6.057 26.873 1.00 95.25 281 ASP A CA 1
ATOM 2177 C C . ASP A 1 281 ? -24.220 -5.270 27.018 1.00 95.25 281 ASP A C 1
ATOM 2179 O O . ASP A 1 281 ? -25.299 -5.663 26.578 1.00 95.25 281 ASP A O 1
ATOM 2183 N N . THR A 1 282 ? -24.142 -4.125 27.689 1.00 96.94 282 THR A N 1
ATOM 2184 C CA . THR A 1 282 ? -25.214 -3.125 27.715 1.00 96.94 282 THR A CA 1
ATOM 2185 C C . THR A 1 282 ? -24.646 -1.784 27.281 1.00 96.94 282 THR A C 1
ATOM 2187 O O . THR A 1 282 ? -23.877 -1.165 28.017 1.00 96.94 282 THR A O 1
ATOM 2190 N N . LEU A 1 283 ? -25.011 -1.341 26.083 1.00 95.31 283 LEU A N 1
ATOM 2191 C CA . LEU A 1 283 ? -24.514 -0.116 25.466 1.00 95.31 283 LEU A CA 1
ATOM 2192 C C . LEU A 1 283 ? -25.652 0.904 25.402 1.00 95.31 283 LEU A C 1
ATOM 2194 O O . LEU A 1 283 ? -26.706 0.621 24.835 1.00 95.31 283 LEU A O 1
ATOM 2198 N N . ILE A 1 284 ? -25.446 2.074 26.004 1.00 95.31 284 ILE A N 1
ATOM 2199 C CA . ILE A 1 284 ? -26.457 3.128 26.130 1.00 95.31 284 ILE A CA 1
ATOM 2200 C C . ILE A 1 284 ? -25.951 4.413 25.459 1.00 95.31 284 ILE A C 1
ATOM 2202 O O . ILE A 1 284 ? -25.028 5.067 25.948 1.00 95.31 284 ILE A O 1
ATOM 2206 N N . GLY A 1 285 ? -26.552 4.761 24.328 1.00 93.19 285 GLY A N 1
ATOM 2207 C CA . GLY A 1 285 ? -26.363 6.006 23.595 1.00 93.19 285 GLY A CA 1
ATOM 2208 C C . GLY A 1 285 ? -26.796 7.238 24.391 1.00 93.19 285 GLY A C 1
ATOM 2209 O O . GLY A 1 285 ? -27.345 7.154 25.491 1.00 93.19 285 GLY A O 1
ATOM 2210 N N . GLY A 1 286 ? -26.477 8.400 23.841 1.00 91.75 286 GLY A N 1
ATOM 2211 C CA . GLY A 1 286 ? -26.755 9.713 24.394 1.00 91.75 286 GLY A CA 1
ATOM 2212 C C . GLY A 1 286 ? -27.881 10.424 23.650 1.00 91.75 286 GLY A C 1
ATOM 2213 O O . GLY A 1 286 ? -28.879 9.841 23.260 1.00 91.75 286 GLY A O 1
ATOM 2214 N N . THR A 1 287 ? -27.758 11.743 23.507 1.00 94.50 287 THR A N 1
ATOM 2215 C CA . THR A 1 287 ? -28.765 12.585 22.825 1.00 94.50 287 THR A CA 1
ATOM 2216 C C . THR A 1 287 ? -28.376 12.949 21.385 1.00 94.50 287 THR A C 1
ATOM 2218 O O . THR A 1 287 ? -28.991 13.828 20.774 1.00 94.50 287 THR A O 1
ATOM 2221 N N . THR A 1 288 ? -27.331 12.316 20.853 1.00 93.00 288 THR A N 1
ATOM 2222 C CA . THR A 1 288 ? -26.721 12.587 19.546 1.00 93.00 288 THR A CA 1
ATOM 2223 C C . THR A 1 288 ? -26.719 11.334 18.675 1.00 93.00 288 THR A C 1
ATOM 2225 O O . THR A 1 288 ? -26.882 10.250 19.193 1.00 93.00 288 THR A O 1
ATOM 2228 N N . ASP A 1 289 ? -26.481 11.471 17.365 1.00 92.25 289 ASP A N 1
ATOM 2229 C CA . ASP A 1 289 ? -26.380 10.329 16.437 1.00 92.25 289 ASP A CA 1
ATOM 2230 C C . ASP A 1 289 ? -25.214 9.387 16.829 1.00 92.25 289 ASP A C 1
ATOM 2232 O O . ASP A 1 289 ? -24.067 9.661 16.456 1.00 92.25 289 ASP A O 1
ATOM 2236 N N . ASP A 1 290 ? -25.493 8.289 17.536 1.00 90.00 290 ASP A N 1
ATOM 2237 C CA . ASP A 1 290 ? -24.489 7.350 18.057 1.00 90.00 290 ASP A CA 1
ATOM 2238 C C . ASP A 1 290 ? -24.364 6.066 17.215 1.00 90.00 290 ASP A C 1
ATOM 2240 O O . ASP A 1 290 ? -25.202 5.753 16.365 1.00 90.00 290 ASP A O 1
ATOM 2244 N N . ILE A 1 291 ? -23.274 5.321 17.419 1.00 89.62 291 ILE A N 1
ATOM 2245 C CA . ILE A 1 291 ? -23.065 3.994 16.818 1.00 89.62 291 ILE A CA 1
ATOM 2246 C C . ILE A 1 291 ? -22.889 2.990 17.956 1.00 89.62 291 ILE A C 1
ATOM 2248 O O . ILE A 1 291 ? -21.979 3.140 18.766 1.00 89.62 291 ILE A O 1
ATOM 2252 N N . LEU A 1 292 ? -23.749 1.979 18.029 1.00 90.94 292 LEU A N 1
ATOM 2253 C CA . LEU A 1 292 ? -23.724 0.954 19.066 1.00 90.94 292 LEU A CA 1
ATOM 2254 C C . LEU A 1 292 ? -23.437 -0.400 18.418 1.00 90.94 292 LEU A C 1
ATOM 2256 O O . LEU A 1 292 ? -24.252 -0.907 17.652 1.00 90.94 292 LEU A O 1
ATOM 2260 N N . VAL A 1 293 ? -22.279 -0.972 18.734 1.00 89.25 293 VAL A N 1
ATOM 2261 C CA . VAL A 1 293 ? -21.804 -2.248 18.194 1.00 89.25 293 VAL A CA 1
ATOM 2262 C C . VAL A 1 293 ? -21.675 -3.236 19.345 1.00 89.25 293 VAL A C 1
ATOM 2264 O O . VAL A 1 293 ? -20.772 -3.098 20.168 1.00 89.25 293 VAL A O 1
ATOM 2267 N N . GLY A 1 294 ? -22.595 -4.198 19.443 1.00 86.44 294 GLY A N 1
ATOM 2268 C CA . GLY A 1 294 ? -22.574 -5.201 20.516 1.00 86.44 294 GLY A CA 1
ATOM 2269 C C . GLY A 1 294 ? -21.319 -6.070 20.455 1.00 86.44 294 GLY A C 1
ATOM 2270 O O . GLY A 1 294 ? -20.558 -6.150 21.416 1.00 86.44 294 GLY A O 1
ATOM 2271 N N . GLY A 1 295 ? -21.018 -6.589 19.265 1.00 84.25 295 GLY A N 1
ATOM 2272 C CA . GLY A 1 295 ? -19.967 -7.578 19.078 1.00 84.25 295 GLY A CA 1
ATOM 2273 C C . GLY A 1 295 ? -20.471 -8.989 19.394 1.00 84.25 295 GLY A C 1
ATOM 2274 O O . GLY A 1 295 ? -21.569 -9.381 19.004 1.00 84.25 295 GLY A O 1
ATOM 2275 N N . ALA A 1 296 ? -19.634 -9.811 20.021 1.00 83.44 296 ALA A N 1
ATOM 2276 C CA . ALA A 1 296 ? -19.924 -11.214 20.269 1.00 83.44 296 ALA A CA 1
ATOM 2277 C C . ALA A 1 296 ? -20.647 -11.439 21.605 1.00 83.44 296 ALA A C 1
ATOM 2279 O O . ALA A 1 296 ? -20.003 -11.521 22.647 1.00 83.44 296 ALA A O 1
ATOM 2280 N N . GLY A 1 297 ? -21.944 -11.731 21.563 1.00 89.19 297 GLY A N 1
ATOM 2281 C CA . GLY A 1 297 ? -22.712 -12.191 22.718 1.00 89.19 297 GLY A CA 1
ATOM 2282 C C . GLY A 1 297 ? -24.183 -11.820 22.607 1.00 89.19 297 GLY A C 1
ATOM 2283 O O . GLY A 1 297 ? -24.704 -11.656 21.509 1.00 89.19 297 GLY A O 1
ATOM 2284 N N . ASN A 1 298 ? -24.883 -11.783 23.743 1.00 94.50 298 ASN A N 1
ATOM 2285 C CA . ASN A 1 298 ? -26.264 -11.304 23.808 1.00 94.50 298 ASN A CA 1
ATOM 2286 C C . ASN A 1 298 ? -26.282 -9.881 24.363 1.00 94.50 298 ASN A C 1
ATOM 2288 O O . ASN A 1 298 ? -26.341 -9.692 25.583 1.00 94.50 298 ASN A O 1
ATOM 2292 N N . ASP A 1 299 ? -26.269 -8.906 23.464 1.00 95.25 299 ASP A N 1
ATOM 2293 C CA . ASP A 1 299 ? -26.098 -7.503 23.824 1.00 95.25 299 ASP A CA 1
ATOM 2294 C C . ASP A 1 299 ? -27.424 -6.754 23.932 1.00 95.25 299 ASP A C 1
ATOM 2296 O O . ASP A 1 299 ? -28.418 -7.045 23.263 1.00 95.25 299 ASP A O 1
ATOM 2300 N N . THR A 1 300 ? -27.441 -5.761 24.814 1.00 97.06 300 THR A N 1
ATOM 2301 C CA . THR A 1 300 ? -28.538 -4.809 24.977 1.00 97.06 300 THR A CA 1
ATOM 2302 C C . THR A 1 300 ? -28.080 -3.450 24.477 1.00 97.06 300 THR A C 1
ATOM 2304 O O . THR A 1 300 ? -27.256 -2.799 25.117 1.00 97.06 300 THR A O 1
ATOM 2307 N N . LEU A 1 301 ? -28.630 -3.010 23.348 1.00 96.44 301 LEU A N 1
ATOM 2308 C CA . LEU A 1 301 ? -28.294 -1.731 22.726 1.00 96.44 301 LEU A CA 1
ATOM 2309 C C . LEU A 1 301 ? -29.460 -0.749 22.892 1.00 96.44 301 LEU A C 1
ATOM 2311 O O . LEU A 1 301 ? -30.588 -1.039 22.492 1.00 96.44 301 LEU A O 1
ATOM 2315 N N . ILE A 1 302 ? -29.200 0.408 23.496 1.00 95.94 302 ILE A N 1
ATOM 2316 C CA . ILE A 1 302 ? -30.200 1.443 23.787 1.00 95.94 302 ILE A CA 1
ATOM 2317 C C . ILE A 1 302 ? -29.699 2.753 23.182 1.00 95.94 302 ILE A C 1
ATOM 2319 O O . ILE A 1 302 ? -28.748 3.308 23.700 1.00 95.94 302 ILE A O 1
ATOM 2323 N N . GLY A 1 303 ? -30.304 3.260 22.105 1.00 92.25 303 GLY A N 1
ATOM 2324 C CA . GLY A 1 303 ? -29.818 4.482 21.432 1.00 92.25 303 GLY A CA 1
ATOM 2325 C C . GLY A 1 303 ? -30.111 5.799 22.161 1.00 92.25 303 GLY A C 1
ATOM 2326 O O . GLY A 1 303 ? -29.376 6.759 22.000 1.00 92.25 303 GLY A O 1
ATOM 2327 N N . GLU A 1 304 ? -31.146 5.831 23.007 1.00 93.62 304 GLU A N 1
ATOM 2328 C CA . GLU A 1 304 ? -31.709 7.062 23.585 1.00 93.62 304 GLU A CA 1
ATOM 2329 C C . GLU A 1 304 ? -32.211 8.051 22.510 1.00 93.62 304 GLU A C 1
ATOM 2331 O O . GLU A 1 304 ? -33.295 7.836 21.958 1.00 93.62 304 GLU A O 1
ATOM 2336 N N . GLY A 1 305 ? -31.509 9.155 22.239 1.00 89.81 305 GLY A N 1
ATOM 2337 C CA . GLY A 1 305 ? -31.959 10.202 21.321 1.00 89.81 305 GLY A CA 1
ATOM 2338 C C . GLY A 1 305 ? -30.953 10.487 20.213 1.00 89.81 305 GLY A C 1
ATOM 2339 O O . GLY A 1 305 ? -29.773 10.619 20.479 1.00 89.81 305 GLY A O 1
ATOM 2340 N N . GLY A 1 306 ? -31.432 10.709 18.989 1.00 91.94 306 GLY A N 1
ATOM 2341 C CA . GLY A 1 306 ? -30.569 10.914 17.824 1.00 91.94 306 GLY A CA 1
ATOM 2342 C C . GLY A 1 306 ? -31.016 10.045 16.655 1.00 91.94 306 GLY A C 1
ATOM 2343 O O . GLY A 1 306 ? -32.120 9.492 16.657 1.00 91.94 306 GLY A O 1
ATOM 2344 N N . ARG A 1 307 ? -30.186 9.968 15.614 1.00 92.56 307 ARG A N 1
ATOM 2345 C CA . ARG A 1 307 ? -30.288 8.960 14.550 1.00 92.56 307 ARG A CA 1
ATOM 2346 C C . ARG A 1 307 ? -29.183 7.934 14.742 1.00 92.56 307 ARG A C 1
ATOM 2348 O O . ARG A 1 307 ? -28.114 8.049 14.141 1.00 92.56 307 ARG A O 1
ATOM 2355 N N . ASP A 1 308 ? -29.477 6.952 15.576 1.00 92.06 308 ASP A N 1
ATOM 2356 C CA . ASP A 1 308 ? -28.497 5.955 15.987 1.00 92.06 308 ASP A CA 1
ATOM 2357 C C . ASP A 1 308 ? -28.356 4.833 14.961 1.00 92.06 308 ASP A C 1
ATOM 2359 O O . ASP A 1 308 ? -29.281 4.517 14.204 1.00 92.06 308 ASP A O 1
ATOM 2363 N N . THR A 1 309 ? -27.172 4.232 14.937 1.00 91.25 309 THR A N 1
ATOM 2364 C CA . THR A 1 309 ? -26.863 3.028 14.163 1.00 91.25 309 THR A CA 1
ATOM 2365 C C . THR A 1 309 ? -26.574 1.884 15.124 1.00 91.25 309 THR A C 1
ATOM 2367 O O . THR A 1 309 ? -25.802 2.055 16.063 1.00 91.25 309 THR A O 1
ATOM 2370 N N . PHE A 1 310 ? -27.174 0.727 14.866 1.00 88.94 310 PHE A N 1
ATOM 2371 C CA . PHE A 1 310 ? -26.996 -0.496 15.644 1.00 88.94 310 PHE A CA 1
ATOM 2372 C C . PHE A 1 310 ? -26.440 -1.589 14.724 1.00 88.94 310 PHE A C 1
ATOM 2374 O O . PHE A 1 310 ? -26.879 -1.671 13.572 1.00 88.94 310 PHE A O 1
ATOM 2381 N N . ASP A 1 311 ? -25.487 -2.371 15.229 1.00 73.38 311 ASP A N 1
ATOM 2382 C CA . ASP A 1 311 ? -25.122 -3.701 14.705 1.00 73.38 311 ASP A CA 1
ATOM 2383 C C . ASP A 1 311 ? -26.145 -4.749 15.176 1.00 73.38 311 ASP A C 1
ATOM 2385 O O . ASP A 1 311 ? -26.411 -4.784 16.403 1.00 73.38 311 ASP A O 1
#

Radius of gyration: 25.37 Å; Cα contacts (8 Å, |Δi|>4): 818; chains: 1; bounding box: 65×39×69 Å

Nearest PDB structures (foldseek):
  2z8z-assembly1_A  TM=9.059E-01  e=7.267E-02  Pseudomonas sp. MIS38
  3a70-assembly1_A  TM=8.777E-01  e=9.274E-02  Pseudomonas sp. MIS38
  2zj6-assembly1_A  TM=9.057E-01  e=1.184E-01  Pseudomonas sp. MIS38
  2zvd-assembly1_C  TM=9.051E-01  e=1.836E-01  Pseudomonas sp. MIS38
  2zj7-assembly1_A  TM=8.795E-01  e=2.231E-01  Pseudomonas sp. MIS38

pLDDT: mean 87.5, std 10.56, range [46.59, 98.81]

Mean predicted aligned error: 8.56 Å

Foldseek 3Di:
DFWAPPLADPVQKDKDQWDWDPPQWDDPDRVDTDTDIDGNLPAPDADMKIKGDWQSTAHNVGHTRHDIDIDEDALQCLCVSQCLDDDPPDHRPDQCLPHACLRYQYLHNNCALRADAPPHQVLPHACQNHQEQACNQQNHAYDPRDNLNHACQNHQYQHLNCQNHAADAAANLNHQCLNHAEAANNCHNRVHYDQVSQVNNLVSLLDQDVVSVRDDNAAAYEHEGEEYADCVSVLSNCPVRVYHYDYDDHPVPAEDEADQEEEEDEDADDAHEYAHAHYAYEYYAYQEAYEYHNHHDNYHYHHDHYNYHYD

Organism: NCBI:txid2360